Protein AF-A0A3M1E3H4-F1 (afdb_monomer_lite)

Structure (mmCIF, N/CA/C/O backbone):
data_AF-A0A3M1E3H4-F1
#
_entry.id   AF-A0A3M1E3H4-F1
#
loop_
_atom_site.group_PDB
_atom_site.id
_atom_site.type_symbol
_atom_site.label_atom_id
_atom_site.label_alt_id
_atom_site.label_comp_id
_atom_site.label_asym_id
_atom_site.label_entity_id
_atom_site.label_seq_id
_atom_site.pdbx_PDB_ins_code
_atom_site.Cartn_x
_atom_site.Cartn_y
_atom_site.Cartn_z
_atom_site.occupancy
_atom_site.B_iso_or_equiv
_atom_site.auth_seq_id
_atom_site.auth_comp_id
_atom_site.auth_asym_id
_atom_site.auth_atom_id
_atom_site.pdbx_PDB_model_num
ATOM 1 N N . MET A 1 1 ? -2.990 -24.463 32.902 1.00 49.59 1 MET A N 1
ATOM 2 C CA . MET A 1 1 ? -2.500 -23.315 32.097 1.00 49.59 1 MET A CA 1
ATOM 3 C C . MET A 1 1 ? -2.832 -23.405 30.605 1.00 49.59 1 MET A C 1
ATOM 5 O O . MET A 1 1 ? -3.246 -22.391 30.069 1.00 49.59 1 MET A O 1
ATOM 9 N N . ILE A 1 2 ? -2.751 -24.567 29.937 1.00 47.88 2 ILE A N 1
ATOM 10 C CA . ILE A 1 2 ? -3.113 -24.708 28.501 1.00 47.88 2 ILE A CA 1
ATOM 11 C C . ILE A 1 2 ? -4.599 -24.363 28.217 1.00 47.88 2 ILE A C 1
ATOM 13 O O . ILE A 1 2 ? -4.915 -23.790 27.178 1.00 47.88 2 ILE A O 1
ATOM 17 N N . SER A 1 3 ? -5.496 -24.603 29.182 1.00 44.22 3 SER A N 1
ATOM 18 C CA . SER A 1 3 ? -6.940 -24.297 29.080 1.00 44.22 3 SER A CA 1
ATOM 19 C C . SER A 1 3 ? -7.283 -22.790 29.118 1.00 44.22 3 SER A C 1
ATOM 21 O O . SER A 1 3 ? -8.266 -22.353 28.528 1.00 44.22 3 SER A O 1
ATOM 23 N N . LEU A 1 4 ? -6.434 -21.956 29.738 1.00 48.00 4 LEU A N 1
ATOM 24 C CA . LEU A 1 4 ? -6.616 -20.491 29.772 1.00 48.00 4 LEU A CA 1
ATOM 25 C C . LEU A 1 4 ? -6.129 -19.802 28.487 1.00 48.00 4 LEU A C 1
ATOM 27 O O . LEU A 1 4 ? -6.526 -18.678 28.190 1.00 48.00 4 LEU A O 1
ATOM 31 N N . MET A 1 5 ? -5.272 -20.473 27.715 1.00 42.59 5 MET A N 1
ATOM 32 C CA . MET A 1 5 ? -4.730 -19.939 26.464 1.00 42.59 5 MET A CA 1
ATOM 33 C C . MET A 1 5 ? -5.665 -20.225 25.277 1.00 42.59 5 MET A C 1
ATOM 35 O O . MET A 1 5 ? -5.804 -19.395 24.384 1.00 42.59 5 MET A O 1
ATOM 39 N N . THR A 1 6 ? -6.390 -21.347 25.312 1.00 49.78 6 THR A N 1
ATOM 40 C CA . THR A 1 6 ? -7.412 -21.712 24.312 1.00 49.78 6 THR A CA 1
ATOM 41 C C . THR A 1 6 ? -8.697 -20.892 24.445 1.00 49.78 6 THR A C 1
ATOM 43 O O . THR A 1 6 ? -9.312 -20.549 23.438 1.00 49.78 6 THR A O 1
ATOM 46 N N . THR A 1 7 ? -9.071 -20.482 25.659 1.00 49.44 7 THR A N 1
ATOM 47 C CA . THR A 1 7 ? -10.257 -19.635 25.885 1.00 49.44 7 THR A CA 1
ATOM 48 C C . THR A 1 7 ? -10.076 -18.185 25.428 1.00 49.44 7 THR A C 1
ATOM 50 O O . THR A 1 7 ? -11.059 -17.566 25.027 1.00 49.44 7 THR A O 1
ATOM 53 N N . ARG A 1 8 ? -8.847 -17.638 25.400 1.00 52.81 8 ARG A N 1
ATOM 54 C CA . ARG A 1 8 ? -8.595 -16.314 24.788 1.00 52.81 8 ARG A CA 1
ATOM 55 C C . ARG A 1 8 ? -8.645 -16.354 23.261 1.00 52.81 8 ARG A C 1
ATOM 57 O O . ARG A 1 8 ? -9.219 -15.455 22.666 1.00 52.81 8 ARG A O 1
ATOM 64 N N . LEU A 1 9 ? -8.144 -17.422 22.639 1.00 53.31 9 LEU A N 1
ATOM 65 C CA . LEU A 1 9 ? -8.200 -17.581 21.179 1.00 53.31 9 LEU A CA 1
ATOM 66 C C . LEU A 1 9 ? -9.639 -17.734 20.653 1.00 53.31 9 LEU A C 1
ATOM 68 O O . LEU A 1 9 ? -9.946 -17.248 19.571 1.00 53.31 9 LEU A O 1
ATOM 72 N N . SER A 1 10 ? -10.539 -18.352 21.428 1.00 53.22 10 SER A N 1
ATOM 73 C CA . SER A 1 10 ? -11.949 -18.515 21.038 1.00 53.22 10 SER A CA 1
ATOM 74 C C . SER A 1 10 ? -12.795 -17.247 21.198 1.00 53.22 10 SER A C 1
ATOM 76 O O . SER A 1 10 ? -13.828 -17.138 20.541 1.00 53.22 10 SER A O 1
ATOM 78 N N . ARG A 1 11 ? -12.406 -16.304 22.068 1.00 49.97 11 ARG A N 1
ATOM 79 C CA . ARG A 1 11 ? -13.182 -15.073 22.322 1.00 49.97 11 ARG A CA 1
ATOM 80 C C . ARG A 1 11 ? -12.953 -13.981 21.276 1.00 49.97 11 ARG A C 1
ATOM 82 O O . ARG A 1 11 ? -13.695 -13.007 21.245 1.00 49.97 11 ARG A O 1
ATOM 89 N N . ASP A 1 12 ? -11.965 -14.166 20.405 1.00 55.91 12 ASP A N 1
ATOM 90 C CA . ASP A 1 12 ? -11.541 -13.157 19.435 1.00 55.91 12 ASP A CA 1
ATOM 91 C C . ASP A 1 12 ? -12.025 -13.427 18.003 1.00 55.91 12 ASP A C 1
ATOM 93 O O . ASP A 1 12 ? -11.772 -12.619 17.108 1.00 55.91 12 ASP A O 1
ATOM 97 N N . ALA A 1 13 ? -12.786 -14.503 17.785 1.00 68.44 13 ALA A N 1
ATOM 98 C CA . ALA A 1 13 ? -13.409 -14.819 16.501 1.00 68.44 13 ALA A CA 1
ATOM 99 C C . ALA A 1 13 ? -14.716 -14.035 16.275 1.00 68.44 13 ALA A C 1
ATOM 101 O O . ALA A 1 13 ? -15.707 -14.588 15.800 1.00 68.44 13 ALA A O 1
ATOM 102 N N . GLU A 1 14 ? -14.742 -12.745 16.617 1.00 79.19 14 GLU A N 1
ATOM 103 C CA . GLU A 1 14 ? -15.812 -11.893 16.106 1.00 79.19 14 GLU A CA 1
ATOM 104 C C . GLU A 1 14 ? -15.666 -11.815 14.580 1.00 79.19 14 GLU A C 1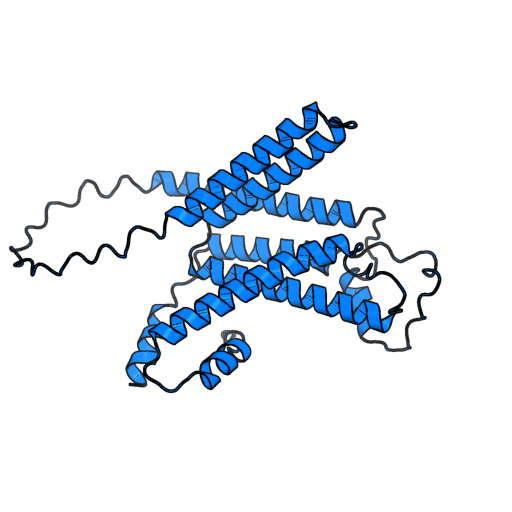
ATOM 106 O O . GLU A 1 14 ? -14.585 -11.465 14.088 1.00 79.19 14 GLU A O 1
ATOM 111 N N . PRO A 1 15 ? -16.715 -12.160 13.815 1.00 85.69 15 PRO A N 1
ATOM 112 C CA . PRO A 1 15 ? -16.650 -12.098 12.366 1.00 85.69 15 PRO A CA 1
ATOM 113 C C . PRO A 1 15 ? -16.354 -10.662 11.921 1.00 85.69 15 PRO A C 1
ATOM 115 O O . PRO A 1 15 ? -16.910 -9.700 12.458 1.00 85.69 15 PRO A O 1
ATOM 118 N N . LEU A 1 16 ? -15.474 -10.516 10.924 1.00 86.25 16 LEU A N 1
ATOM 119 C CA . LEU A 1 16 ? -15.190 -9.219 10.311 1.00 86.25 16 LEU A CA 1
ATOM 120 C C . LEU A 1 16 ? -16.503 -8.585 9.854 1.00 86.25 16 LEU A C 1
ATOM 122 O O . LEU A 1 16 ? -17.300 -9.212 9.151 1.00 86.25 16 LEU A O 1
ATOM 126 N N . ARG A 1 17 ? -16.717 -7.320 10.224 1.00 89.44 17 ARG A N 1
ATOM 127 C CA . ARG A 1 17 ? -17.899 -6.593 9.754 1.00 89.44 17 ARG A CA 1
ATOM 128 C C . ARG A 1 17 ? -17.839 -6.515 8.222 1.00 89.44 17 ARG A C 1
ATOM 130 O O . ARG A 1 17 ? -16.751 -6.276 7.692 1.00 89.44 17 ARG A O 1
ATOM 137 N N . PRO A 1 18 ? -18.968 -6.629 7.497 1.00 87.69 18 PRO A N 1
ATOM 138 C CA . PRO A 1 18 ? -18.971 -6.624 6.031 1.00 87.69 18 PRO A CA 1
ATOM 139 C C . PRO A 1 18 ? -18.195 -5.450 5.417 1.00 87.69 18 PRO A C 1
ATOM 141 O O . PRO A 1 18 ? -17.414 -5.636 4.490 1.00 87.69 18 PRO A O 1
ATOM 144 N N . LEU A 1 19 ? -18.322 -4.254 6.002 1.00 84.31 19 LEU A N 1
ATOM 145 C CA . LEU A 1 19 ? -17.580 -3.067 5.572 1.00 84.31 19 LEU A CA 1
ATOM 146 C C . LEU A 1 19 ? -16.057 -3.244 5.676 1.00 84.31 19 LEU A C 1
ATOM 148 O O . LEU A 1 19 ? -15.332 -2.825 4.785 1.00 84.31 19 LEU A O 1
ATOM 152 N N . GLN A 1 20 ? -15.563 -3.884 6.737 1.00 86.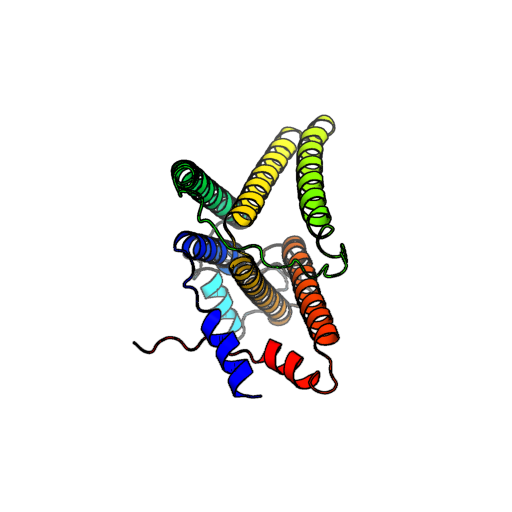88 20 GLN A N 1
ATOM 153 C CA . GLN A 1 20 ? -14.130 -4.122 6.929 1.00 86.88 20 GLN A CA 1
ATOM 154 C C . GLN A 1 20 ? -13.594 -5.127 5.921 1.00 86.88 20 GLN A C 1
ATOM 156 O O . GLN A 1 20 ? -12.505 -4.929 5.393 1.00 86.88 20 GLN A O 1
ATOM 161 N N . ALA A 1 21 ? -14.365 -6.179 5.636 1.00 87.88 21 ALA A N 1
ATOM 162 C CA . ALA A 1 21 ? -14.017 -7.145 4.603 1.00 87.88 21 ALA A CA 1
ATOM 163 C C . ALA A 1 21 ? -13.916 -6.459 3.233 1.00 87.88 21 ALA A C 1
ATOM 165 O O . ALA A 1 21 ? -12.907 -6.615 2.554 1.00 87.88 21 ALA A O 1
ATOM 166 N N . VAL A 1 22 ? -14.895 -5.618 2.874 1.00 86.12 22 VAL A N 1
ATOM 167 C CA . VAL A 1 22 ? -14.860 -4.830 1.630 1.00 86.12 22 VAL A CA 1
ATOM 168 C C . VAL A 1 22 ? -13.641 -3.909 1.595 1.00 86.12 22 VAL A C 1
ATOM 170 O O . VAL A 1 22 ? -12.903 -3.923 0.613 1.00 86.12 22 VAL A O 1
ATOM 173 N N . THR A 1 23 ? -13.376 -3.157 2.666 1.00 84.25 23 THR A N 1
ATOM 174 C CA . THR A 1 23 ? -12.204 -2.275 2.752 1.00 84.25 23 THR A CA 1
ATOM 175 C C . THR A 1 23 ? -10.893 -3.048 2.594 1.00 84.25 23 THR A C 1
ATOM 177 O O . THR A 1 23 ? -10.004 -2.600 1.873 1.00 84.25 23 THR A O 1
ATOM 180 N N . LEU A 1 24 ? -10.770 -4.221 3.221 1.00 87.25 24 LEU A N 1
ATOM 181 C CA . LEU A 1 24 ? -9.599 -5.087 3.076 1.00 87.25 24 LEU A CA 1
ATOM 182 C C . LEU A 1 24 ? -9.470 -5.632 1.651 1.00 87.25 24 LEU A C 1
ATOM 184 O O . LEU A 1 24 ? -8.372 -5.614 1.105 1.00 87.25 24 LEU A O 1
ATOM 188 N N . CYS A 1 25 ? -10.565 -6.059 1.019 1.00 88.19 25 CYS A N 1
ATOM 189 C CA . CYS A 1 25 ? -10.558 -6.498 -0.376 1.00 88.19 25 CYS A CA 1
ATOM 190 C C . CYS A 1 25 ? -10.133 -5.372 -1.325 1.00 88.19 25 CYS A C 1
ATOM 192 O O . CYS A 1 25 ? -9.309 -5.603 -2.208 1.00 88.19 25 CYS A O 1
ATOM 194 N N . VAL A 1 26 ? -10.638 -4.150 -1.120 1.00 85.50 26 VAL A N 1
ATOM 195 C CA . VAL A 1 26 ? -10.226 -2.968 -1.892 1.00 85.50 26 VAL A CA 1
ATOM 196 C C . VAL A 1 26 ? -8.748 -2.674 -1.659 1.00 85.50 26 VAL A C 1
ATOM 198 O O . VAL A 1 26 ? -8.014 -2.498 -2.624 1.00 85.50 26 VAL A O 1
ATOM 201 N N . LEU A 1 27 ? -8.280 -2.689 -0.408 1.00 85.44 27 LEU A N 1
ATOM 202 C CA . LEU A 1 27 ? -6.869 -2.488 -0.076 1.00 85.44 27 LEU A CA 1
ATOM 203 C C . LEU A 1 27 ? -5.971 -3.525 -0.764 1.00 85.44 27 LEU A C 1
ATOM 205 O O . LEU A 1 27 ? -4.979 -3.148 -1.378 1.00 85.44 27 LEU A O 1
ATOM 209 N N . VAL A 1 28 ? -6.326 -4.812 -0.694 1.00 87.56 28 VAL A N 1
ATOM 210 C CA . VAL A 1 28 ? -5.594 -5.907 -1.353 1.00 87.56 28 VAL A CA 1
ATOM 211 C C . VAL A 1 28 ? -5.591 -5.712 -2.865 1.00 87.56 28 VAL A C 1
ATOM 213 O O . VAL A 1 28 ? -4.537 -5.811 -3.485 1.00 87.56 28 VAL A O 1
ATOM 216 N N . GLY A 1 29 ? -6.748 -5.416 -3.459 1.00 85.56 29 GLY A N 1
ATOM 217 C CA . GLY A 1 29 ? -6.880 -5.220 -4.901 1.00 85.56 29 GLY A CA 1
ATOM 218 C C . GLY A 1 29 ? -6.081 -4.019 -5.401 1.00 85.56 29 GLY A C 1
ATOM 219 O O . GLY A 1 29 ? -5.413 -4.108 -6.425 1.00 85.56 29 GLY A O 1
ATOM 220 N N . VAL A 1 30 ? -6.087 -2.917 -4.652 1.00 83.88 30 VAL A N 1
ATOM 221 C CA . VAL A 1 30 ? -5.370 -1.682 -4.996 1.00 83.88 30 VAL A CA 1
ATOM 222 C C . VAL A 1 30 ? -3.867 -1.840 -4.778 1.00 83.88 30 VAL A C 1
ATOM 224 O O . VAL A 1 30 ? -3.088 -1.511 -5.669 1.00 83.88 30 VAL A O 1
ATOM 227 N N . ALA A 1 31 ? -3.445 -2.387 -3.635 1.00 82.44 31 ALA A N 1
ATOM 228 C CA . ALA A 1 31 ? -2.033 -2.617 -3.343 1.00 82.44 31 ALA A CA 1
ATOM 229 C C . ALA A 1 31 ? -1.445 -3.687 -4.272 1.00 82.44 31 ALA A C 1
ATOM 231 O O . ALA A 1 31 ? -0.420 -3.457 -4.904 1.00 82.44 31 ALA A O 1
ATOM 232 N N . GLY A 1 32 ? -2.109 -4.835 -4.410 1.00 83.44 32 GLY A N 1
ATOM 233 C CA . GLY A 1 32 ? -1.685 -5.907 -5.308 1.00 83.44 32 GLY A CA 1
ATOM 234 C C . GLY A 1 32 ? -1.736 -5.478 -6.773 1.00 83.44 32 GLY A C 1
ATOM 235 O O . GLY A 1 32 ? -0.756 -5.631 -7.493 1.00 83.44 32 GLY A O 1
ATOM 236 N N . GLY A 1 33 ? -2.837 -4.869 -7.212 1.00 81.44 33 GLY A N 1
ATOM 237 C CA . GLY A 1 33 ? -2.994 -4.388 -8.584 1.00 81.44 33 GLY A CA 1
ATOM 238 C C . GLY A 1 33 ? -1.978 -3.309 -8.960 1.00 81.44 33 GLY A C 1
ATOM 239 O O . GLY A 1 33 ? -1.324 -3.414 -9.996 1.00 81.44 33 GLY A O 1
ATOM 240 N N . GLY A 1 34 ? -1.797 -2.306 -8.096 1.00 77.38 34 GLY A N 1
ATOM 241 C CA . GLY A 1 34 ? -0.863 -1.204 -8.328 1.00 77.38 34 GLY A CA 1
ATOM 242 C C . GLY A 1 34 ? 0.607 -1.624 -8.270 1.00 77.38 34 GLY A C 1
ATOM 243 O O . GLY A 1 34 ? 1.418 -1.125 -9.050 1.00 77.38 34 GLY A O 1
ATOM 244 N N . MET A 1 35 ? 0.959 -2.558 -7.382 1.00 76.50 35 MET A N 1
ATOM 245 C CA . MET A 1 35 ? 2.353 -2.971 -7.185 1.00 76.50 35 MET A CA 1
ATOM 246 C C . MET A 1 35 ? 2.781 -4.116 -8.111 1.00 76.50 35 MET A C 1
ATOM 248 O O . MET A 1 35 ? 3.927 -4.122 -8.561 1.00 76.50 35 MET A O 1
ATOM 252 N N . LEU A 1 36 ? 1.879 -5.055 -8.426 1.00 75.75 36 LEU A N 1
ATOM 253 C CA . LEU A 1 36 ? 2.213 -6.315 -9.101 1.00 75.75 36 LEU A CA 1
ATOM 254 C C . LEU A 1 36 ? 1.661 -6.425 -10.534 1.00 75.75 36 LEU A C 1
ATOM 256 O O . LEU A 1 36 ? 2.403 -6.837 -11.417 1.00 75.75 36 LEU A O 1
ATOM 260 N N . LEU A 1 37 ? 0.404 -6.049 -10.801 1.00 68.75 37 LEU A N 1
ATOM 261 C CA . LEU A 1 37 ? -0.310 -6.463 -12.031 1.00 68.75 37 LEU A CA 1
ATOM 262 C C . LEU A 1 37 ? -0.216 -5.503 -13.233 1.00 68.75 37 LEU A C 1
ATOM 264 O O . LEU A 1 37 ? -0.831 -5.751 -14.266 1.00 68.75 37 LEU A O 1
ATOM 268 N N . LEU A 1 38 ? 0.525 -4.400 -13.123 1.00 62.94 38 LEU A N 1
ATOM 269 C CA . LEU A 1 38 ? 0.595 -3.363 -14.164 1.00 62.94 38 LEU A CA 1
ATOM 270 C C . LEU A 1 38 ? 2.032 -3.008 -14.526 1.00 62.94 38 LEU A C 1
ATOM 272 O O . LEU A 1 38 ? 2.453 -1.858 -14.432 1.00 62.94 38 LEU A O 1
ATOM 276 N N . SER A 1 39 ? 2.827 -3.998 -14.910 1.00 60.97 39 SER A N 1
ATOM 277 C CA . SER A 1 39 ? 4.170 -3.716 -15.420 1.00 60.97 39 SER A CA 1
ATOM 278 C C . SER A 1 39 ? 4.146 -3.186 -16.858 1.00 60.97 39 SER A C 1
ATOM 280 O O . SER A 1 39 ? 3.204 -3.419 -17.613 1.00 60.97 39 SER A O 1
ATOM 282 N N . ALA A 1 40 ? 5.171 -2.398 -17.194 1.00 59.56 40 ALA A N 1
ATOM 283 C CA . ALA A 1 40 ? 5.299 -1.642 -18.438 1.00 59.56 40 ALA A CA 1
ATOM 284 C C . ALA A 1 40 ? 5.115 -2.492 -19.710 1.00 59.56 40 ALA A C 1
ATOM 286 O O . ALA A 1 40 ? 5.304 -3.710 -19.702 1.00 59.56 40 ALA A O 1
ATOM 287 N N . ALA A 1 41 ? 4.760 -1.828 -20.818 1.00 61.06 41 ALA A N 1
ATOM 288 C CA . ALA A 1 41 ? 4.705 -2.442 -22.143 1.00 61.06 41 ALA A CA 1
ATOM 289 C C . ALA A 1 41 ? 5.966 -3.276 -22.428 1.00 61.06 41 ALA A C 1
ATOM 291 O O . ALA A 1 41 ? 7.064 -2.900 -22.010 1.00 61.06 41 ALA A O 1
ATOM 292 N N . ARG A 1 42 ? 5.804 -4.397 -23.152 1.00 66.12 42 ARG A N 1
ATOM 293 C CA . ARG A 1 42 ? 6.935 -5.225 -23.591 1.00 66.12 42 ARG A CA 1
ATOM 294 C C . ARG A 1 42 ? 7.952 -4.298 -24.262 1.00 66.12 42 ARG A C 1
ATOM 296 O O . ARG A 1 42 ? 7.549 -3.590 -25.189 1.00 66.12 42 ARG A O 1
ATOM 303 N N . PRO A 1 43 ? 9.217 -4.255 -23.808 1.00 62.19 43 PRO A N 1
ATOM 304 C CA . PRO A 1 43 ? 10.229 -3.455 -24.474 1.00 62.19 43 PRO A CA 1
ATOM 305 C C . PRO A 1 43 ? 10.272 -3.886 -25.939 1.00 62.19 43 PRO A C 1
ATOM 307 O O . PRO A 1 43 ? 10.574 -5.037 -26.244 1.00 62.19 43 PRO A O 1
ATOM 310 N N . THR A 1 44 ? 9.885 -2.992 -26.848 1.00 59.06 44 THR A N 1
ATOM 311 C CA . THR A 1 44 ? 9.913 -3.263 -28.293 1.00 59.06 44 THR A CA 1
ATOM 312 C C . THR A 1 44 ? 11.344 -3.346 -28.815 1.00 59.06 44 THR A C 1
ATOM 314 O O . THR A 1 44 ? 11.571 -3.883 -29.893 1.00 59.06 44 THR A O 1
ATOM 317 N N . ALA A 1 45 ? 12.302 -2.838 -28.038 1.00 60.00 45 ALA A N 1
ATOM 318 C CA . ALA A 1 45 ? 13.727 -3.017 -28.235 1.00 60.00 45 ALA A CA 1
ATOM 319 C C . ALA A 1 45 ? 14.323 -3.751 -27.021 1.00 60.00 45 ALA A C 1
ATOM 321 O O . ALA A 1 45 ? 13.885 -3.497 -25.890 1.00 60.00 45 ALA A O 1
ATOM 322 N N . PRO A 1 46 ? 15.313 -4.640 -27.221 1.00 67.38 46 PRO A N 1
ATOM 323 C CA . PRO A 1 46 ? 16.108 -5.152 -26.116 1.00 67.38 46 PRO A CA 1
ATOM 324 C C . PRO A 1 46 ? 16.692 -3.959 -25.356 1.00 67.38 46 PRO A C 1
ATOM 326 O O . PRO A 1 46 ? 17.259 -3.049 -25.953 1.00 67.38 46 PRO A O 1
ATOM 329 N N . VAL A 1 47 ? 16.495 -3.930 -24.038 1.00 71.75 47 VAL A N 1
ATOM 330 C CA . VAL A 1 47 ? 17.150 -2.932 -23.188 1.00 71.75 47 VAL A CA 1
ATOM 331 C C . VAL A 1 47 ? 18.651 -3.153 -23.337 1.00 71.75 47 VAL A C 1
ATOM 333 O O . VAL A 1 47 ? 19.116 -4.263 -23.072 1.00 71.75 47 VAL A O 1
ATOM 336 N N . ASP A 1 48 ? 19.385 -2.131 -23.778 1.00 75.94 48 ASP A N 1
ATOM 337 C CA . ASP A 1 48 ? 20.828 -2.230 -23.996 1.00 75.94 48 ASP A CA 1
ATOM 338 C C . ASP A 1 48 ? 21.521 -2.810 -22.754 1.00 75.94 48 ASP A C 1
ATOM 340 O O . ASP A 1 48 ? 21.379 -2.310 -21.636 1.00 75.94 48 ASP A O 1
ATOM 344 N N . GLY A 1 49 ? 22.243 -3.915 -22.951 1.00 80.88 49 GLY A N 1
ATOM 345 C CA . GLY A 1 49 ? 22.950 -4.627 -21.886 1.00 80.88 49 GLY A CA 1
ATOM 346 C C . GLY A 1 49 ? 22.105 -5.592 -21.047 1.00 80.88 49 GLY A C 1
ATOM 347 O O . GLY A 1 49 ? 22.643 -6.186 -20.114 1.00 80.88 49 GLY A O 1
ATOM 348 N N . ALA A 1 50 ? 20.815 -5.789 -21.329 1.00 80.44 50 ALA A N 1
ATOM 349 C CA . ALA A 1 50 ? 20.027 -6.801 -20.628 1.00 80.44 50 ALA A CA 1
ATOM 350 C C . ALA A 1 50 ? 20.324 -8.208 -21.173 1.00 80.44 50 ALA A C 1
ATOM 352 O O . ALA A 1 50 ? 20.248 -8.441 -22.377 1.00 80.44 50 ALA A O 1
ATOM 353 N N . ILE A 1 51 ? 20.631 -9.155 -20.281 1.00 85.12 51 ILE A N 1
ATOM 354 C CA . ILE A 1 51 ? 20.929 -10.548 -20.647 1.00 85.12 51 ILE A CA 1
ATOM 355 C C . ILE A 1 51 ? 19.658 -11.197 -21.200 1.00 85.12 51 ILE A C 1
ATOM 357 O O . ILE A 1 51 ? 18.573 -10.958 -20.672 1.00 85.12 51 ILE A O 1
ATOM 361 N N . GLU A 1 52 ? 19.746 -12.003 -22.256 1.00 86.75 52 GLU A N 1
ATOM 362 C CA . GLU A 1 52 ? 18.589 -12.748 -22.766 1.00 86.75 52 GLU A CA 1
ATOM 363 C C . GLU A 1 52 ? 18.022 -13.712 -21.713 1.00 86.75 52 GLU A C 1
ATOM 365 O O . GLU A 1 52 ? 18.717 -14.173 -20.807 1.00 86.75 52 GLU A O 1
ATOM 370 N N . TRP A 1 53 ? 16.717 -13.981 -21.783 1.00 86.38 53 TRP A N 1
ATOM 371 C CA . TRP A 1 53 ? 16.096 -14.928 -20.861 1.00 86.38 53 TRP A CA 1
ATOM 372 C C . TRP A 1 53 ? 16.644 -16.333 -21.103 1.00 86.38 53 TRP A C 1
ATOM 374 O O . TRP A 1 53 ? 16.657 -16.806 -22.234 1.00 86.38 53 TRP A O 1
ATOM 384 N N . HIS A 1 54 ? 17.040 -17.022 -20.033 1.00 88.12 54 HIS A N 1
ATOM 385 C CA . HIS A 1 54 ? 17.347 -18.445 -20.118 1.00 88.12 54 HIS A CA 1
ATOM 386 C C . HIS A 1 54 ? 16.085 -19.239 -20.487 1.00 88.12 54 HIS A C 1
ATOM 388 O O . HIS A 1 54 ? 14.997 -18.943 -19.975 1.00 88.12 54 HIS A O 1
ATOM 394 N N . GLU A 1 55 ? 16.229 -20.254 -21.342 1.00 89.62 55 GLU A N 1
ATOM 395 C CA . GLU A 1 55 ? 15.127 -21.149 -21.697 1.00 89.62 55 GLU A CA 1
ATOM 396 C C . GLU A 1 55 ? 14.534 -21.785 -20.429 1.00 89.62 55 GLU A C 1
ATOM 398 O O . GLU A 1 55 ? 15.248 -22.315 -19.580 1.00 89.62 55 GLU A O 1
ATOM 403 N N . GLY A 1 56 ? 13.214 -21.672 -20.257 1.00 90.06 56 GLY A N 1
ATOM 404 C CA . GLY A 1 56 ? 12.517 -22.206 -19.082 1.00 90.06 56 GLY A CA 1
ATOM 405 C C . GLY A 1 56 ? 12.693 -21.409 -17.783 1.00 90.06 56 GLY A C 1
ATOM 406 O O . GLY A 1 56 ? 12.336 -21.912 -16.719 1.00 90.06 56 GLY A O 1
ATOM 407 N N . SER A 1 57 ? 13.214 -20.176 -17.828 1.00 90.38 57 SER A N 1
ATOM 408 C CA . SER A 1 57 ? 13.350 -19.344 -16.626 1.00 90.38 57 SER A CA 1
ATOM 409 C C . SER A 1 57 ? 11.992 -19.114 -15.932 1.00 90.38 57 SER A C 1
ATOM 411 O O . SER A 1 57 ? 11.103 -18.493 -16.522 1.00 90.38 57 SER A O 1
ATOM 413 N N . PRO A 1 58 ? 11.810 -19.526 -14.660 1.00 92.69 58 PRO A N 1
ATOM 414 C CA . PRO A 1 58 ? 10.553 -19.305 -13.939 1.00 92.69 58 PRO A CA 1
ATOM 415 C C . PRO A 1 58 ? 10.288 -17.815 -13.692 1.00 92.69 58 PRO A C 1
ATOM 417 O O . PRO A 1 58 ? 9.138 -17.384 -13.656 1.00 92.69 58 PRO A O 1
ATOM 420 N N . LEU A 1 59 ? 11.348 -17.007 -13.585 1.00 88.62 59 LEU A N 1
ATOM 421 C CA . LEU A 1 59 ? 11.242 -15.555 -13.480 1.00 88.62 59 LEU A CA 1
ATOM 422 C C . LEU A 1 59 ? 10.602 -14.951 -14.738 1.00 88.62 59 LEU A C 1
ATOM 424 O O . LEU A 1 59 ? 9.827 -14.007 -14.616 1.00 88.62 59 LEU A O 1
ATOM 428 N N . HIS A 1 60 ? 10.877 -15.510 -15.923 1.00 88.94 60 HIS A N 1
ATOM 429 C CA . HIS A 1 60 ? 10.248 -15.058 -17.164 1.00 88.94 60 HIS A CA 1
ATOM 430 C C . HIS A 1 60 ? 8.730 -15.273 -17.120 1.00 88.94 60 HIS A C 1
ATOM 432 O O . HIS A 1 60 ? 7.980 -14.337 -17.370 1.00 88.94 60 HIS A O 1
ATOM 438 N N . ALA A 1 61 ? 8.274 -16.455 -16.690 1.00 90.88 61 ALA A N 1
ATOM 439 C CA . ALA A 1 61 ? 6.846 -16.747 -16.545 1.00 90.88 61 ALA A CA 1
ATOM 440 C C . ALA A 1 61 ? 6.158 -15.836 -15.511 1.00 90.88 61 ALA A C 1
ATOM 442 O O . ALA A 1 61 ? 5.049 -15.358 -15.744 1.00 90.88 61 ALA A O 1
ATOM 443 N N . VAL A 1 62 ? 6.821 -15.551 -14.382 1.00 89.38 62 VAL A N 1
ATOM 444 C CA . VAL A 1 62 ? 6.312 -14.599 -13.379 1.00 89.38 62 VAL A CA 1
ATOM 445 C C . VAL A 1 62 ? 6.199 -13.194 -13.973 1.00 89.38 62 VAL A C 1
ATOM 447 O O . VAL A 1 62 ? 5.175 -12.541 -13.803 1.00 89.38 62 VAL A O 1
ATOM 450 N N . VAL A 1 63 ? 7.222 -12.730 -14.691 1.00 86.94 63 VAL A N 1
ATOM 451 C CA . VAL A 1 63 ? 7.235 -11.420 -15.359 1.00 86.94 63 VAL A CA 1
ATOM 452 C C . VAL A 1 63 ? 6.114 -11.311 -16.388 1.00 86.94 63 VAL A C 1
ATOM 454 O O . VAL A 1 63 ? 5.385 -10.320 -16.370 1.00 86.94 63 VAL A O 1
ATOM 457 N N . GLU A 1 64 ? 5.938 -12.324 -17.239 1.00 87.19 64 GLU A N 1
ATOM 458 C CA . GLU A 1 64 ? 4.854 -12.363 -18.223 1.00 87.19 64 GLU A CA 1
ATOM 459 C C . GLU A 1 64 ? 3.483 -12.330 -17.535 1.00 87.19 64 GLU A C 1
ATOM 461 O O . GLU A 1 64 ? 2.648 -11.498 -17.894 1.00 87.19 64 GLU A O 1
ATOM 466 N N . LEU A 1 65 ? 3.279 -13.116 -16.470 1.00 87.50 65 LEU A N 1
ATOM 467 C CA . LEU A 1 65 ? 2.038 -13.106 -15.689 1.00 87.50 65 LEU A CA 1
ATOM 468 C C . LEU A 1 65 ? 1.752 -11.731 -15.059 1.00 87.50 65 LEU A C 1
ATOM 470 O O . LEU A 1 65 ? 0.628 -11.236 -15.142 1.00 87.50 65 LEU A O 1
ATOM 474 N N . LEU A 1 66 ? 2.764 -11.089 -14.466 1.00 84.62 66 LEU A N 1
ATOM 475 C CA . LEU A 1 66 ? 2.660 -9.747 -13.870 1.00 84.62 66 LEU A CA 1
ATOM 476 C C . LEU A 1 66 ? 2.422 -8.646 -14.914 1.00 84.62 66 LEU A C 1
ATOM 478 O O . LEU A 1 66 ? 1.896 -7.582 -14.593 1.00 84.62 66 LEU A O 1
ATOM 482 N N . CYS A 1 67 ? 2.795 -8.898 -16.168 1.00 82.06 67 CYS A N 1
ATOM 483 C CA . CYS A 1 67 ? 2.475 -8.040 -17.306 1.00 82.06 67 CYS A CA 1
ATOM 484 C C . CYS A 1 67 ? 1.154 -8.427 -17.986 1.00 82.06 67 CYS A C 1
ATOM 486 O O . CYS A 1 67 ? 0.858 -7.895 -19.058 1.00 82.06 67 CYS A O 1
ATOM 488 N N . LEU A 1 68 ? 0.390 -9.369 -17.416 1.00 84.62 68 LEU A N 1
ATOM 489 C CA . LEU A 1 68 ? -0.823 -9.936 -18.012 1.00 84.62 68 LEU A CA 1
ATOM 490 C C . LEU A 1 68 ? -0.578 -10.415 -19.454 1.00 84.62 68 LEU A C 1
ATOM 492 O O . LEU A 1 68 ? -1.336 -10.094 -20.369 1.00 84.62 68 LEU A O 1
ATOM 496 N N . ASN A 1 69 ? 0.542 -11.110 -19.674 1.00 85.06 69 ASN A N 1
ATOM 497 C CA . ASN A 1 69 ? 1.049 -11.543 -20.981 1.00 85.06 69 ASN A CA 1
ATOM 498 C C . ASN A 1 69 ? 1.100 -10.417 -22.026 1.00 85.06 69 ASN A C 1
ATOM 500 O O . ASN A 1 69 ? 0.923 -10.649 -23.220 1.00 85.06 69 ASN A O 1
ATOM 504 N N . HIS A 1 70 ? 1.308 -9.180 -21.569 1.00 77.69 70 HIS A N 1
ATOM 505 C CA . HIS A 1 70 ? 1.289 -7.974 -22.388 1.00 77.69 70 HIS A CA 1
ATOM 506 C C . HIS A 1 70 ? -0.000 -7.794 -23.207 1.00 77.69 70 HIS A C 1
ATOM 508 O O . HIS A 1 70 ? 0.037 -7.169 -24.263 1.00 77.69 70 HIS A O 1
ATOM 514 N N . GLN A 1 71 ? -1.145 -8.298 -22.730 1.00 79.75 71 GLN A N 1
ATOM 515 C CA . GLN A 1 71 ? -2.432 -8.137 -23.421 1.00 79.75 71 GLN A CA 1
ATOM 516 C C . GLN A 1 71 ? -2.902 -6.673 -23.477 1.00 79.75 71 GLN A C 1
ATOM 518 O O . GLN A 1 71 ? -3.647 -6.302 -24.380 1.00 79.75 71 GLN A O 1
ATOM 523 N N . ALA A 1 72 ? -2.444 -5.833 -22.543 1.00 73.50 72 ALA A N 1
ATOM 524 C CA . ALA A 1 72 ? -2.754 -4.404 -22.487 1.00 73.50 72 ALA A CA 1
ATOM 525 C C . ALA A 1 72 ? -1.476 -3.561 -22.287 1.00 73.50 72 ALA A C 1
ATOM 527 O O . ALA A 1 72 ? -1.251 -3.012 -21.203 1.00 73.50 72 ALA A O 1
ATOM 528 N N . PRO A 1 73 ? -0.593 -3.463 -23.300 1.00 70.69 73 PRO A N 1
ATOM 529 C CA . PRO A 1 73 ? 0.646 -2.713 -23.172 1.00 70.69 73 PRO A CA 1
ATOM 530 C C . PRO A 1 73 ? 0.334 -1.215 -23.110 1.00 70.69 73 PRO A C 1
ATOM 532 O O . PRO A 1 73 ? -0.302 -0.659 -24.002 1.00 70.69 73 PRO A O 1
ATOM 535 N N . THR A 1 74 ? 0.801 -0.543 -22.061 1.00 68.81 74 THR A N 1
ATOM 536 C CA . THR A 1 74 ? 0.669 0.910 -21.922 1.00 68.81 74 THR A CA 1
ATOM 537 C C . THR A 1 74 ? 2.040 1.561 -21.791 1.00 68.81 74 THR A C 1
ATOM 539 O O . THR A 1 74 ? 2.864 1.159 -20.966 1.00 68.81 74 THR A O 1
ATOM 542 N N . LEU A 1 75 ? 2.275 2.600 -22.599 1.00 69.44 75 LEU A N 1
ATOM 543 C CA . LEU A 1 75 ? 3.441 3.484 -22.473 1.00 69.44 75 LEU A CA 1
ATOM 544 C C . LEU A 1 75 ? 3.401 4.291 -21.164 1.00 69.44 75 LEU A C 1
ATOM 546 O O . LEU A 1 75 ? 4.421 4.793 -20.704 1.00 69.44 75 LEU A O 1
ATOM 550 N N . TYR A 1 76 ? 2.225 4.376 -20.539 1.00 70.38 76 TYR A N 1
ATOM 551 C CA . TYR A 1 76 ? 1.964 5.155 -19.336 1.00 70.38 76 TYR A CA 1
ATOM 552 C C . TYR A 1 76 ? 1.645 4.263 -18.133 1.00 70.38 76 TYR A C 1
ATOM 554 O O . TYR A 1 76 ? 0.822 4.628 -17.296 1.00 70.38 76 TYR A O 1
ATOM 562 N N . ALA A 1 77 ? 2.289 3.096 -18.017 1.00 68.50 77 ALA A N 1
ATOM 563 C CA . ALA A 1 77 ? 2.056 2.161 -16.910 1.00 68.50 77 ALA A CA 1
ATOM 564 C C . ALA A 1 77 ? 2.136 2.839 -15.531 1.00 68.50 77 ALA A C 1
ATOM 566 O O . ALA A 1 77 ? 1.282 2.607 -14.680 1.00 68.50 77 ALA A O 1
ATOM 567 N N . GLY A 1 78 ? 3.087 3.760 -15.336 1.00 69.75 78 GLY A N 1
ATOM 568 C CA . GLY A 1 78 ? 3.177 4.559 -14.109 1.00 69.75 78 GLY A CA 1
ATOM 569 C C . GLY A 1 78 ? 1.942 5.433 -13.850 1.00 69.75 78 GLY A C 1
ATOM 570 O O . GLY A 1 78 ? 1.464 5.498 -12.721 1.00 69.75 78 GLY A O 1
ATOM 571 N N . ALA A 1 79 ? 1.371 6.053 -14.887 1.00 69.50 79 ALA A N 1
ATOM 572 C CA . ALA A 1 79 ? 0.154 6.854 -14.753 1.00 69.50 79 ALA A CA 1
ATOM 573 C C . ALA A 1 79 ? -1.069 5.981 -14.432 1.00 69.50 79 ALA A C 1
ATOM 575 O O . ALA A 1 79 ? -1.889 6.368 -13.605 1.00 69.50 79 ALA A O 1
ATOM 576 N N . VAL A 1 80 ? -1.165 4.787 -15.029 1.00 70.00 80 VAL A N 1
ATOM 577 C CA . VAL A 1 80 ? -2.242 3.827 -14.731 1.00 70.00 80 VAL A CA 1
ATOM 578 C C . VAL A 1 80 ? -2.135 3.308 -13.296 1.00 70.00 80 VAL A C 1
ATOM 580 O O . VAL A 1 80 ? -3.147 3.251 -12.601 1.00 70.00 80 VAL A O 1
ATOM 583 N N . LYS A 1 81 ? -0.922 3.003 -12.811 1.00 71.81 81 LYS A N 1
ATOM 584 C CA . LYS A 1 81 ? -0.692 2.636 -11.402 1.00 71.81 81 LYS A CA 1
ATOM 585 C C . LYS A 1 81 ? -1.147 3.748 -10.456 1.00 71.81 81 LYS A C 1
ATOM 587 O O . LYS A 1 81 ? -1.913 3.482 -9.533 1.00 71.81 81 LYS A O 1
ATOM 592 N N . ASN A 1 82 ? -0.747 4.991 -10.726 1.00 67.62 82 ASN A N 1
ATOM 593 C CA . ASN A 1 82 ? -1.174 6.145 -9.931 1.00 67.62 82 ASN A CA 1
ATOM 594 C C . ASN A 1 82 ? -2.697 6.347 -9.984 1.00 67.62 82 ASN A C 1
ATOM 596 O O . ASN A 1 82 ? -3.318 6.645 -8.967 1.00 67.62 82 ASN A O 1
ATOM 600 N N . TYR A 1 83 ? -3.319 6.129 -11.144 1.00 70.44 83 TYR A N 1
ATOM 601 C CA . TYR A 1 83 ? -4.769 6.210 -11.297 1.00 70.44 83 TYR A CA 1
ATOM 602 C C . TYR A 1 83 ? -5.505 5.120 -10.508 1.00 70.44 83 TYR A C 1
ATOM 604 O O . TYR A 1 83 ? -6.497 5.422 -9.851 1.00 70.44 83 TYR A O 1
ATOM 612 N N . LEU A 1 84 ? -5.014 3.875 -10.505 1.00 70.50 84 LEU A N 1
ATOM 613 C CA . LEU A 1 84 ? -5.593 2.800 -9.692 1.00 70.50 84 LEU A CA 1
ATOM 614 C C . LEU A 1 84 ? -5.481 3.072 -8.193 1.00 70.50 84 LEU A C 1
ATOM 616 O O . LEU A 1 84 ? -6.440 2.823 -7.460 1.00 70.50 84 LEU A O 1
ATOM 620 N N . LEU A 1 85 ? -4.345 3.611 -7.743 1.00 67.69 85 LEU A N 1
ATOM 621 C CA . LEU A 1 85 ? -4.190 4.077 -6.364 1.00 67.69 85 LEU A CA 1
ATOM 622 C C . LEU A 1 85 ? -5.228 5.172 -6.049 1.00 67.69 85 LEU A C 1
ATOM 624 O O . LEU A 1 85 ? -5.925 5.085 -5.038 1.00 67.69 85 LEU A O 1
ATOM 628 N N . GLY A 1 86 ? -5.422 6.129 -6.964 1.00 62.53 86 GLY A N 1
ATOM 629 C CA . GLY A 1 86 ? -6.452 7.170 -6.866 1.00 62.53 86 GLY A CA 1
ATOM 630 C C . GLY A 1 86 ? -7.902 6.652 -6.896 1.00 62.53 86 GLY A C 1
ATOM 631 O O . GLY A 1 86 ? -8.764 7.171 -6.187 1.00 62.53 86 GLY A O 1
ATOM 632 N N . LEU A 1 87 ? -8.200 5.602 -7.664 1.00 67.69 87 LEU A N 1
ATOM 633 C CA . LEU A 1 87 ? -9.518 4.952 -7.672 1.00 67.69 87 LEU A CA 1
ATOM 634 C C . LEU A 1 87 ? -9.787 4.204 -6.365 1.00 67.69 87 LEU A C 1
ATOM 636 O O . LEU A 1 87 ? -10.875 4.322 -5.799 1.00 67.69 87 LEU A O 1
ATOM 640 N N . GLY A 1 88 ? -8.787 3.479 -5.859 1.00 61.34 88 GLY A N 1
ATOM 641 C CA . GLY A 1 88 ? -8.830 2.866 -4.532 1.00 61.34 88 GLY A CA 1
ATOM 642 C C . GLY A 1 88 ? -9.107 3.891 -3.437 1.00 61.34 88 GLY A C 1
ATOM 643 O O . GLY A 1 88 ? -9.929 3.660 -2.539 1.00 61.34 88 GLY A O 1
ATOM 644 N N . ALA A 1 89 ? -8.480 5.061 -3.580 1.00 59.88 89 ALA A N 1
ATOM 645 C CA . ALA A 1 89 ? -8.725 6.226 -2.755 1.00 59.88 89 ALA A CA 1
ATOM 646 C C . ALA A 1 89 ? -10.186 6.684 -2.765 1.00 59.88 89 ALA A C 1
ATOM 648 O O . ALA A 1 89 ? -10.827 6.735 -1.708 1.00 59.88 89 ALA A O 1
ATOM 649 N N . GLY A 1 90 ? -10.737 6.925 -3.956 1.00 54.75 90 GLY A N 1
ATOM 650 C CA . GLY A 1 90 ? -12.129 7.337 -4.137 1.00 54.75 90 GLY A CA 1
ATOM 651 C C . GLY A 1 90 ? -13.147 6.322 -3.607 1.00 54.75 90 GLY A C 1
ATOM 652 O O . GLY A 1 90 ? -14.056 6.696 -2.867 1.00 54.75 90 GLY A O 1
ATOM 653 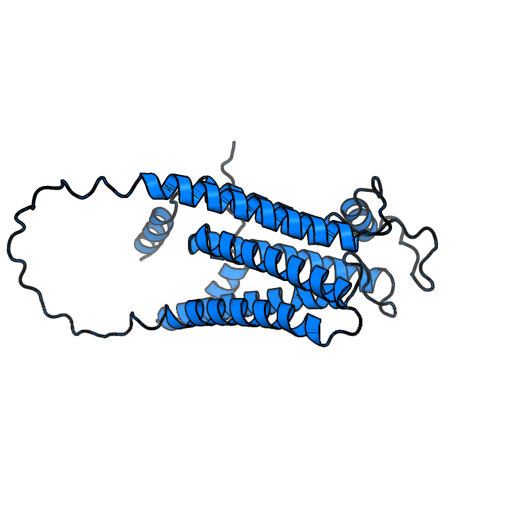N N . LEU A 1 91 ? -12.982 5.032 -3.919 1.00 60.59 91 LEU A N 1
ATOM 654 C CA . LEU A 1 91 ? -13.923 3.980 -3.504 1.00 60.59 91 LEU A CA 1
ATOM 655 C C . LEU A 1 91 ? -14.015 3.839 -1.984 1.00 60.59 91 LEU A C 1
ATOM 657 O O . LEU A 1 91 ? -15.104 3.681 -1.433 1.00 60.59 91 LEU A O 1
ATOM 661 N N . THR A 1 92 ? -12.883 3.944 -1.291 1.00 55.97 92 THR A N 1
ATOM 662 C CA . THR A 1 92 ? -12.867 3.852 0.174 1.00 55.97 92 THR A CA 1
ATOM 663 C C . THR A 1 92 ? -13.471 5.102 0.813 1.00 55.97 92 THR A C 1
ATOM 665 O O . THR A 1 92 ? -14.180 4.995 1.812 1.00 55.97 92 THR A O 1
ATOM 668 N N . ALA A 1 93 ? -13.240 6.287 0.234 1.00 55.09 93 ALA A N 1
ATOM 669 C CA . ALA A 1 93 ? -13.877 7.523 0.688 1.00 55.09 93 ALA A CA 1
ATOM 670 C C . ALA A 1 93 ? -15.409 7.446 0.555 1.00 55.09 93 ALA A C 1
ATOM 672 O O . ALA A 1 93 ? -16.121 7.808 1.492 1.00 55.09 93 ALA A O 1
ATOM 673 N N . VAL A 1 94 ? -15.917 6.899 -0.558 1.00 57.69 94 VAL A N 1
ATOM 674 C CA . VAL A 1 94 ? -17.355 6.633 -0.747 1.00 57.69 94 VAL A CA 1
ATOM 675 C C . VAL A 1 94 ? -17.866 5.620 0.280 1.00 57.69 94 VAL A C 1
ATOM 677 O O . VAL A 1 94 ? -18.882 5.873 0.926 1.00 57.69 94 VAL A O 1
ATOM 680 N N . ALA A 1 95 ? -17.153 4.509 0.493 1.00 56.56 95 ALA A N 1
ATOM 681 C CA . ALA A 1 95 ? -17.533 3.499 1.482 1.00 56.56 95 ALA A CA 1
ATOM 682 C C . ALA A 1 95 ? -17.595 4.073 2.910 1.00 56.56 95 ALA A C 1
ATOM 684 O O . ALA A 1 95 ? -18.541 3.794 3.649 1.00 56.56 95 ALA A O 1
ATOM 685 N N . LEU A 1 96 ? -16.637 4.929 3.283 1.00 54.44 96 LEU A N 1
ATOM 686 C CA . LEU A 1 96 ? -16.673 5.650 4.553 1.00 54.44 96 LEU A CA 1
ATOM 687 C C . LEU A 1 96 ? -17.872 6.603 4.623 1.00 54.44 96 LEU A C 1
ATOM 689 O O . LEU A 1 96 ? -18.561 6.622 5.639 1.00 54.44 96 LEU A O 1
ATOM 693 N N . ALA A 1 97 ? -18.125 7.399 3.582 1.00 56.31 97 ALA A N 1
ATOM 694 C CA . ALA A 1 97 ? -19.244 8.339 3.573 1.00 56.31 97 ALA A CA 1
ATOM 695 C C . ALA A 1 97 ? -20.581 7.608 3.779 1.00 56.31 97 ALA A C 1
ATOM 697 O O . ALA A 1 97 ? -21.389 8.024 4.608 1.00 56.31 97 ALA A O 1
ATOM 698 N N . VAL A 1 98 ? -20.774 6.469 3.105 1.00 62.56 98 VAL A N 1
ATOM 699 C CA . VAL A 1 98 ? -21.940 5.593 3.304 1.00 62.56 98 VAL A CA 1
ATOM 700 C C . VAL A 1 98 ? -22.000 5.072 4.742 1.00 62.56 98 VAL A C 1
ATOM 702 O O . VAL A 1 98 ? -23.061 5.122 5.362 1.00 62.56 98 VAL A O 1
ATOM 705 N N . ALA A 1 99 ? -20.874 4.630 5.306 1.00 58.94 99 ALA A N 1
ATOM 706 C CA . ALA A 1 99 ? -20.813 4.137 6.680 1.00 58.94 99 ALA A CA 1
ATOM 707 C C . ALA A 1 99 ? -21.147 5.219 7.721 1.00 58.94 99 ALA A C 1
ATOM 709 O O . ALA A 1 99 ? -21.877 4.944 8.671 1.00 58.94 99 ALA A O 1
ATOM 710 N N . LEU A 1 100 ? -20.671 6.453 7.530 1.00 63.59 100 LEU A N 1
ATOM 711 C CA . LEU A 1 100 ? -20.989 7.591 8.397 1.00 63.59 100 LEU A CA 1
ATOM 712 C C . LEU A 1 100 ? -22.470 7.985 8.289 1.00 63.59 100 LEU A C 1
ATOM 714 O O . LEU A 1 100 ? -23.117 8.225 9.308 1.00 63.59 100 LEU A O 1
ATOM 718 N N . LEU A 1 101 ? -23.027 7.995 7.073 1.00 63.28 101 LEU A N 1
ATOM 719 C CA . LEU A 1 101 ? -24.447 8.283 6.834 1.00 63.28 101 LEU A CA 1
ATOM 720 C C . LEU A 1 101 ? -25.380 7.189 7.380 1.00 63.28 101 LEU A C 1
ATOM 722 O O . LEU A 1 101 ? -26.499 7.493 7.802 1.00 63.28 101 LEU A O 1
ATOM 726 N N . ALA A 1 102 ? -24.932 5.932 7.380 1.00 63.84 102 ALA A N 1
ATOM 727 C CA . ALA A 1 102 ? -25.654 4.809 7.970 1.00 63.84 102 ALA A CA 1
ATOM 728 C C . ALA A 1 102 ? -25.543 4.802 9.506 1.00 63.84 102 ALA A C 1
ATOM 730 O O . ALA A 1 102 ? -26.544 4.609 10.192 1.00 63.84 102 ALA A O 1
ATOM 731 N N . GLY A 1 103 ? -24.352 5.075 10.054 1.00 52.78 103 GLY A N 1
ATOM 732 C CA . GLY A 1 103 ? -24.091 5.098 11.497 1.00 52.78 103 GLY A CA 1
ATOM 733 C C . GLY A 1 103 ? -24.723 6.286 12.227 1.00 52.78 103 GLY A C 1
ATOM 734 O O . GLY A 1 103 ? -25.202 6.133 13.348 1.00 52.78 103 GLY A O 1
ATOM 735 N N . GLY A 1 104 ? -24.821 7.452 11.578 1.00 52.47 104 GLY A N 1
ATOM 736 C CA . GLY A 1 104 ? -25.461 8.644 12.151 1.00 52.47 104 GLY A CA 1
ATOM 737 C C . GLY A 1 104 ? -26.965 8.498 12.420 1.00 52.47 104 GLY A C 1
ATOM 738 O O . GLY A 1 104 ? -27.537 9.314 13.136 1.00 52.47 104 GLY A O 1
ATOM 739 N N . ARG A 1 105 ? -27.613 7.455 11.884 1.00 53.25 105 ARG A N 1
ATOM 740 C CA . ARG A 1 105 ? -29.041 7.180 12.109 1.00 53.25 105 ARG A CA 1
ATOM 741 C C . ARG A 1 105 ? -29.325 6.277 13.316 1.00 53.25 105 ARG A C 1
ATOM 743 O O . ARG A 1 105 ? -30.474 6.219 13.735 1.00 53.25 105 ARG A O 1
ATOM 750 N N . GLY A 1 106 ? -28.317 5.605 13.880 1.00 48.97 106 GLY A N 1
ATOM 751 C CA . GLY A 1 106 ? -28.512 4.606 14.944 1.00 48.97 106 GLY A CA 1
ATOM 752 C C . GLY A 1 106 ? -28.371 5.117 16.384 1.00 48.97 106 GLY A C 1
ATOM 753 O O . GLY A 1 106 ? -28.747 4.415 17.309 1.00 48.97 106 GLY A O 1
ATOM 754 N N . GLY A 1 107 ? -27.842 6.325 16.600 1.00 45.84 107 GLY A N 1
ATOM 755 C CA . GLY A 1 107 ? -27.420 6.802 17.929 1.00 45.84 107 GLY A CA 1
ATOM 756 C C . GLY A 1 107 ? -28.473 7.525 18.775 1.00 45.84 107 GLY A C 1
ATOM 757 O O . GLY A 1 107 ? -28.099 8.328 19.623 1.00 45.84 107 GLY A O 1
ATOM 758 N N . ARG A 1 108 ? -29.775 7.319 18.539 1.00 47.03 108 ARG A N 1
ATOM 759 C CA . ARG A 1 108 ? -30.844 7.987 19.312 1.00 47.03 108 ARG A CA 1
ATOM 760 C C . ARG A 1 108 ? -31.856 7.004 19.904 1.00 47.03 108 ARG A C 1
ATOM 762 O O . ARG A 1 108 ? -33.045 7.302 19.917 1.00 47.03 108 ARG A O 1
ATOM 769 N N . HIS A 1 109 ? -31.391 5.838 20.355 1.00 49.03 109 HIS A N 1
ATOM 770 C CA . HIS A 1 109 ? -32.258 4.840 20.992 1.00 49.03 109 HIS A CA 1
ATOM 771 C C . HIS A 1 109 ? -31.893 4.476 22.442 1.00 49.03 109 HIS A C 1
ATOM 773 O O . HIS A 1 109 ? -32.687 3.809 23.084 1.00 49.03 109 HIS A O 1
ATOM 779 N N . ASP A 1 110 ? -30.798 5.004 23.003 1.00 50.62 110 ASP A N 1
ATOM 780 C CA . ASP A 1 110 ? -30.378 4.697 24.388 1.00 50.62 110 ASP A CA 1
ATOM 781 C C . ASP A 1 110 ? -30.776 5.786 25.406 1.00 50.62 110 ASP A C 1
ATOM 783 O O . ASP A 1 110 ? -30.135 5.953 26.438 1.00 50.62 110 ASP A O 1
ATOM 787 N N . ALA A 1 111 ? -31.808 6.583 25.114 1.00 55.31 111 ALA A N 1
ATOM 788 C CA . ALA A 1 111 ? -32.302 7.609 26.042 1.00 55.31 111 ALA A CA 1
ATOM 789 C C . ALA A 1 111 ? -33.497 7.148 26.901 1.00 55.31 111 ALA A C 1
ATOM 791 O O . ALA A 1 111 ? -33.939 7.925 27.741 1.00 55.31 111 ALA A O 1
ATOM 792 N N . ASP A 1 112 ? -33.993 5.920 26.709 1.00 59.06 112 ASP A N 1
ATOM 793 C CA . ASP A 1 112 ? -35.196 5.404 27.385 1.00 59.06 112 ASP A CA 1
ATOM 794 C C . ASP A 1 112 ? -34.942 4.160 28.257 1.00 59.06 112 ASP A C 1
ATOM 796 O O . ASP A 1 112 ? -35.903 3.542 28.713 1.00 59.06 112 ASP A O 1
ATOM 800 N N . ASP A 1 113 ? -33.685 3.790 28.541 1.00 62.31 113 ASP A N 1
ATOM 801 C CA . ASP A 1 113 ? -33.442 2.756 29.553 1.00 62.31 113 ASP A CA 1
ATOM 802 C C . ASP A 1 113 ? -33.763 3.333 30.948 1.00 62.31 113 ASP A C 1
ATOM 804 O O . ASP A 1 113 ? -33.143 4.317 31.372 1.00 62.31 113 ASP A O 1
ATOM 808 N N . PRO A 1 114 ? -34.765 2.783 31.662 1.00 67.12 114 PRO A N 1
ATOM 809 C CA . PRO A 1 114 ? -35.143 3.269 32.978 1.00 67.12 114 PRO A CA 1
ATOM 810 C C . PRO A 1 114 ? -33.983 3.068 33.961 1.00 67.12 114 PRO A C 1
ATOM 812 O O . PRO A 1 114 ? -33.245 2.088 33.846 1.00 67.12 114 PRO A O 1
ATOM 815 N N . PRO A 1 115 ? -33.818 3.966 34.950 1.00 64.50 115 PRO A N 1
ATOM 816 C CA . PRO A 1 115 ? -32.748 3.868 35.931 1.00 64.50 115 PRO A CA 1
ATOM 817 C C . PRO A 1 115 ? -32.877 2.550 36.699 1.00 64.50 115 PRO A C 1
ATOM 819 O O . PRO A 1 115 ? -33.760 2.385 37.539 1.00 64.50 115 PRO A O 1
ATOM 822 N N . SER A 1 116 ? -32.003 1.596 36.395 1.00 67.38 116 SER A N 1
ATOM 823 C CA . SER A 1 116 ? -31.834 0.387 37.186 1.00 67.38 116 SER A CA 1
ATOM 824 C C . SER A 1 116 ? -31.229 0.780 38.533 1.00 67.38 116 SER A C 1
ATOM 826 O O . SER A 1 116 ? -30.077 1.208 38.602 1.00 67.38 116 SER A O 1
ATOM 828 N N . GLU A 1 117 ? -32.032 0.672 39.594 1.00 69.06 117 GLU A N 1
ATOM 829 C CA . GLU A 1 117 ? -31.611 0.785 40.992 1.00 69.06 117 GLU A CA 1
ATOM 830 C C . GLU A 1 117 ? -30.604 -0.332 41.316 1.00 69.06 117 GLU A C 1
ATOM 832 O O . GLU A 1 117 ? -30.966 -1.410 41.786 1.00 69.06 117 GLU A O 1
ATOM 837 N N . GLU A 1 118 ? -29.325 -0.104 41.027 1.00 65.81 118 GLU A N 1
ATOM 838 C CA . GLU A 1 118 ? -28.257 -0.976 41.505 1.00 65.81 118 GLU A CA 1
ATOM 839 C C . GLU A 1 118 ? -27.903 -0.629 42.964 1.00 65.81 118 GLU A C 1
ATOM 841 O O . GLU A 1 118 ? 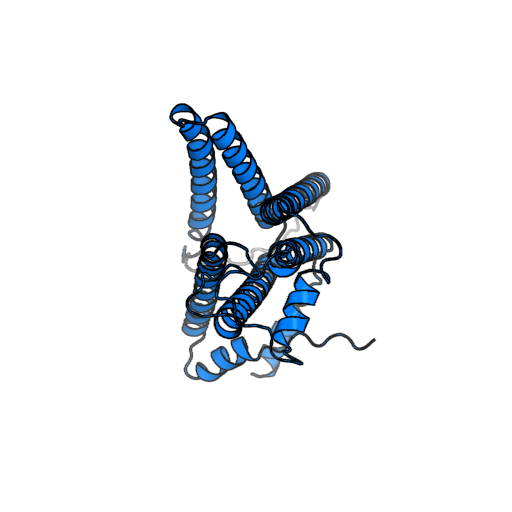-27.804 0.550 43.321 1.00 65.81 118 GLU A O 1
ATOM 846 N N . PRO A 1 119 ? -27.722 -1.640 43.836 1.00 68.19 119 PRO A N 1
ATOM 847 C CA . PRO A 1 119 ? -27.363 -1.428 45.232 1.00 68.19 119 PRO A CA 1
ATOM 848 C C . PRO A 1 119 ? -25.972 -0.782 45.362 1.00 68.19 119 PRO A C 1
ATOM 850 O O . PRO A 1 119 ? -25.117 -0.979 44.497 1.00 68.19 119 PRO A O 1
ATOM 853 N N . PRO A 1 120 ? -25.713 -0.041 46.456 1.00 62.16 120 PRO A N 1
ATOM 854 C CA . PRO A 1 120 ? -24.463 0.679 46.658 1.00 62.16 120 PRO A CA 1
ATOM 855 C C . PRO A 1 120 ? -23.316 -0.319 46.840 1.00 62.16 120 PRO A C 1
ATOM 857 O O . PRO A 1 120 ? -23.115 -0.879 47.916 1.00 62.16 120 PRO A O 1
ATOM 860 N N . VAL A 1 121 ? -22.572 -0.563 45.765 1.00 69.94 121 VAL A N 1
ATOM 861 C CA . VAL A 1 121 ? -21.305 -1.290 45.816 1.00 69.94 121 VAL A CA 1
ATOM 862 C C . VAL A 1 121 ? -20.274 -0.337 46.411 1.00 69.94 121 VAL A C 1
ATOM 864 O O . VAL A 1 121 ? -19.977 0.701 45.823 1.00 69.94 121 VAL A O 1
ATOM 867 N N . GLU A 1 122 ? -19.755 -0.674 47.592 1.00 60.19 122 GLU A N 1
ATOM 868 C CA . GLU A 1 122 ? -18.620 0.014 48.209 1.00 60.19 122 GLU A CA 1
ATOM 869 C C . GLU A 1 122 ? -17.455 0.043 47.214 1.00 60.19 122 GLU A C 1
ATOM 871 O O . GLU A 1 122 ? -16.818 -0.970 46.914 1.00 60.19 122 GLU A O 1
ATOM 876 N N . THR A 1 123 ? -17.210 1.225 46.658 1.00 55.50 123 THR A N 1
ATOM 877 C CA . THR A 1 123 ? -16.109 1.497 45.746 1.00 55.50 123 THR A CA 1
ATOM 878 C C . THR A 1 123 ? -14.809 1.400 46.525 1.00 55.50 123 THR A C 1
ATOM 880 O O . THR A 1 123 ? -14.391 2.354 47.180 1.00 55.50 123 THR A O 1
ATOM 883 N N . VAL A 1 124 ? -14.170 0.234 46.461 1.00 69.12 124 VAL A N 1
ATOM 884 C CA . VAL A 1 124 ? -12.751 0.088 46.777 1.00 69.12 124 VAL A CA 1
ATOM 885 C C . VAL A 1 124 ? -12.012 1.080 45.882 1.00 69.12 124 VAL A C 1
ATOM 887 O O . VAL A 1 124 ? -12.010 0.929 44.661 1.00 69.12 124 VAL A O 1
ATOM 890 N N . GLU A 1 125 ? -11.457 2.129 46.489 1.00 59.91 125 GLU A N 1
ATOM 891 C CA . GLU A 1 125 ? -10.603 3.118 45.836 1.00 59.91 125 GLU A CA 1
ATOM 892 C C . GLU A 1 125 ? -9.360 2.406 45.287 1.00 59.91 125 GLU A C 1
ATOM 894 O O . GLU A 1 125 ? -8.316 2.318 45.936 1.00 59.91 125 GLU A O 1
ATOM 899 N N . GLU A 1 126 ? -9.469 1.836 44.086 1.00 59.94 126 GLU A N 1
ATOM 900 C CA . GLU A 1 126 ? -8.292 1.426 43.339 1.00 59.94 126 GLU A CA 1
ATOM 901 C C . GLU A 1 126 ? -7.475 2.691 43.043 1.00 59.94 126 GLU A C 1
ATOM 903 O O . GLU A 1 126 ? -8.019 3.672 42.521 1.00 59.94 126 GLU A O 1
ATOM 908 N N . PRO A 1 127 ? -6.175 2.711 43.391 1.00 52.41 127 PRO A N 1
ATOM 909 C CA . PRO A 1 127 ? -5.347 3.884 43.193 1.00 52.41 127 PRO A CA 1
ATOM 910 C C . PRO A 1 127 ? -5.387 4.274 41.719 1.00 52.41 127 PRO A C 1
ATOM 912 O O . PRO A 1 127 ? -5.153 3.450 40.842 1.00 52.41 127 PRO A O 1
ATOM 915 N N . ALA A 1 128 ? -5.685 5.542 41.463 1.00 52.81 128 ALA A N 1
ATOM 916 C CA . ALA A 1 128 ? -5.731 6.162 40.151 1.00 52.81 128 ALA A CA 1
ATOM 917 C C . ALA A 1 128 ? -4.335 6.198 39.504 1.00 52.81 128 ALA A C 1
ATOM 919 O O . ALA A 1 128 ? -3.711 7.249 39.376 1.00 52.81 128 ALA A O 1
ATOM 920 N N . TRP A 1 129 ? -3.805 5.053 39.078 1.00 50.16 129 TRP A N 1
ATOM 921 C CA . TRP A 1 129 ? -2.692 5.021 38.139 1.00 50.16 129 TRP A CA 1
ATOM 922 C C . TRP A 1 129 ? -3.224 5.499 36.783 1.00 50.16 129 TRP A C 1
ATOM 924 O O . TRP A 1 129 ? -3.615 4.720 35.919 1.00 50.16 129 TRP A O 1
ATOM 934 N N . GLU A 1 130 ? -3.190 6.823 36.621 1.00 49.00 130 GLU A N 1
ATOM 935 C CA . GLU A 1 130 ? -3.419 7.683 35.451 1.00 49.00 130 GLU A CA 1
ATOM 936 C C . GLU A 1 130 ? -2.615 7.311 34.177 1.00 49.00 130 GLU A C 1
ATOM 938 O O . GLU A 1 130 ? -2.315 8.152 33.334 1.00 49.00 130 GLU A O 1
ATOM 943 N N . HIS A 1 131 ? -2.286 6.041 33.954 1.00 50.25 131 HIS A N 1
ATOM 944 C CA . HIS A 1 131 ? -1.472 5.579 32.826 1.00 50.25 131 HIS A CA 1
ATOM 945 C C . HIS A 1 131 ? -2.254 5.458 31.501 1.00 50.25 131 HIS A C 1
ATOM 947 O O . HIS A 1 131 ? -1.676 5.131 30.465 1.00 50.25 131 HIS A O 1
ATOM 953 N N . GLY A 1 132 ? -3.562 5.736 31.493 1.00 49.53 132 GLY A N 1
ATOM 954 C CA . GLY A 1 132 ? -4.433 5.465 30.341 1.00 49.53 132 GLY A CA 1
ATOM 955 C C . GLY A 1 132 ? -4.599 6.592 29.311 1.00 49.53 132 GLY A C 1
ATOM 956 O O . GLY A 1 132 ? -5.088 6.333 28.214 1.00 49.53 132 GLY A O 1
ATOM 957 N N . ARG A 1 133 ? -4.233 7.849 29.611 1.00 46.97 133 ARG A N 1
ATOM 958 C CA . ARG A 1 133 ? -4.697 9.006 28.804 1.00 46.97 133 ARG A CA 1
ATOM 959 C C . ARG A 1 133 ? -3.723 9.548 27.753 1.00 46.97 133 ARG A C 1
ATOM 961 O O . ARG A 1 133 ? -4.116 10.405 26.966 1.00 46.97 133 ARG A O 1
ATOM 968 N N . HIS A 1 134 ? -2.496 9.035 27.652 1.00 50.16 134 HIS A N 1
ATOM 969 C CA . HIS A 1 134 ? -1.497 9.591 26.722 1.00 50.16 134 HIS A CA 1
ATOM 970 C C . HIS A 1 134 ? -1.456 8.948 25.322 1.00 50.16 134 HIS A C 1
ATOM 972 O O . HIS A 1 134 ? -0.774 9.463 24.438 1.00 50.16 134 HIS A O 1
ATOM 978 N N . HIS A 1 135 ? -2.217 7.880 25.060 1.00 51.53 135 HIS A N 1
ATOM 979 C CA . HIS A 1 135 ? -2.178 7.186 23.760 1.00 51.53 135 HIS A CA 1
ATOM 980 C C . HIS A 1 135 ? -2.947 7.896 22.627 1.00 51.53 135 HIS A C 1
ATOM 982 O O . HIS A 1 135 ? -2.749 7.578 21.456 1.00 51.53 135 HIS A O 1
ATOM 988 N N . THR A 1 136 ? -3.781 8.899 22.925 1.00 55.03 136 THR A N 1
ATOM 989 C CA . THR A 1 136 ? -4.494 9.691 21.899 1.00 55.03 136 THR A CA 1
ATOM 990 C C . THR A 1 136 ? -3.646 10.822 21.305 1.00 55.03 136 THR A C 1
ATOM 992 O O . THR A 1 136 ? -3.932 11.290 20.198 1.00 55.03 136 THR A O 1
ATOM 995 N N . ALA A 1 137 ? -2.577 11.234 21.995 1.00 64.31 137 ALA A N 1
ATOM 996 C CA . ALA A 1 137 ? -1.666 12.284 21.548 1.00 64.31 137 ALA A CA 1
ATOM 997 C C . ALA A 1 137 ? -0.984 11.988 20.192 1.00 64.31 137 ALA A C 1
ATOM 999 O O . ALA A 1 137 ? -1.060 12.848 19.313 1.00 64.31 137 ALA A O 1
ATOM 1000 N N . PRO A 1 138 ? -0.384 10.803 19.943 1.00 68.75 138 PRO A N 1
ATOM 1001 C CA . PRO A 1 138 ? 0.352 10.559 18.700 1.00 68.75 138 PRO A CA 1
ATOM 1002 C C . PRO A 1 138 ? -0.544 10.555 17.455 1.00 68.75 138 PRO A C 1
ATOM 1004 O O . PRO A 1 138 ? -0.161 11.115 16.429 1.00 68.75 138 PRO A O 1
ATOM 1007 N N . LEU A 1 139 ? -1.759 10.000 17.537 1.00 70.12 139 LEU A N 1
ATOM 1008 C CA . LEU A 1 139 ? -2.679 9.963 16.395 1.00 70.12 139 LEU A CA 1
ATOM 1009 C C . LEU A 1 139 ? -3.182 11.364 16.027 1.00 70.12 139 LEU A C 1
ATOM 1011 O O . LEU A 1 139 ? -3.287 11.704 14.847 1.00 70.12 139 LEU A O 1
ATOM 1015 N N . ARG A 1 140 ? -3.478 12.196 17.033 1.00 75.62 140 ARG A N 1
ATOM 1016 C CA . ARG A 1 140 ? -3.866 13.592 16.807 1.00 75.62 140 ARG A CA 1
ATOM 1017 C C . ARG A 1 140 ? -2.716 14.371 16.167 1.00 75.62 140 ARG A C 1
ATOM 1019 O O . ARG A 1 140 ? -2.954 15.075 15.189 1.00 75.62 140 ARG A O 1
ATOM 1026 N N . THR A 1 141 ? -1.488 14.192 16.653 1.00 72.69 141 THR A N 1
ATOM 1027 C CA . THR A 1 141 ? -0.293 14.811 16.061 1.00 72.69 141 THR A CA 1
ATOM 1028 C C . THR A 1 141 ? -0.089 14.371 14.613 1.00 72.69 141 THR A C 1
ATOM 1030 O O . THR A 1 141 ? 0.097 15.223 13.750 1.00 72.69 141 THR A O 1
ATOM 1033 N N . ALA A 1 142 ? -0.210 13.074 14.310 1.00 71.31 142 ALA A N 1
ATOM 1034 C CA . ALA A 1 142 ? -0.083 12.563 12.945 1.00 71.31 142 ALA A CA 1
ATOM 1035 C C . ALA A 1 142 ? -1.121 13.183 11.994 1.00 71.31 142 ALA A C 1
ATOM 1037 O O . ALA A 1 142 ? -0.772 13.620 10.899 1.00 71.31 142 ALA A O 1
ATOM 1038 N N . ARG A 1 143 ? -2.384 13.297 12.429 1.00 80.50 143 ARG A N 1
ATOM 1039 C CA . ARG A 1 143 ? -3.450 13.948 11.646 1.00 80.50 143 ARG A CA 1
ATOM 1040 C C . ARG A 1 143 ? -3.155 15.425 11.391 1.00 80.50 143 ARG A C 1
ATOM 1042 O O . ARG A 1 143 ? -3.284 15.875 10.257 1.00 80.50 143 ARG A O 1
ATOM 1049 N N . ILE A 1 144 ? -2.730 16.159 12.422 1.00 80.75 144 ILE A N 1
ATOM 1050 C CA . ILE A 1 144 ? -2.355 17.575 12.296 1.00 80.75 144 ILE A CA 1
ATOM 1051 C C . ILE A 1 144 ? -1.194 17.727 11.310 1.00 80.75 144 ILE A C 1
ATOM 1053 O O . ILE A 1 144 ? -1.271 18.560 10.412 1.00 80.75 144 ILE A O 1
ATOM 1057 N N . LEU A 1 145 ? -0.155 16.895 11.424 1.00 73.88 145 LEU A N 1
ATOM 1058 C CA . LEU A 1 145 ? 0.988 16.920 10.512 1.00 73.88 145 LEU A CA 1
ATOM 1059 C C . LEU A 1 145 ? 0.585 16.611 9.066 1.00 73.88 145 LEU A C 1
ATOM 1061 O O . LEU A 1 145 ? 1.059 17.293 8.164 1.00 73.88 145 LEU A O 1
ATOM 1065 N N . CYS A 1 146 ? -0.320 15.654 8.833 1.00 81.25 146 CYS A N 1
ATOM 1066 C CA . CYS A 1 146 ? -0.831 15.368 7.486 1.00 81.25 146 CYS A CA 1
ATOM 1067 C C . CYS A 1 146 ? -1.571 16.575 6.895 1.00 81.25 146 CYS A C 1
ATOM 1069 O O . CYS A 1 146 ? -1.324 16.950 5.751 1.00 81.25 146 CYS A O 1
ATOM 1071 N N . VAL A 1 147 ? -2.438 17.224 7.682 1.00 86.75 147 VAL A N 1
ATOM 1072 C CA . VAL A 1 147 ? -3.162 18.428 7.242 1.00 86.75 147 VAL A CA 1
ATOM 1073 C C . VAL A 1 147 ? -2.191 19.571 6.952 1.00 86.75 147 VAL A C 1
ATOM 1075 O O . VAL A 1 147 ? -2.290 20.199 5.900 1.00 86.75 147 VAL A O 1
ATOM 1078 N N . LEU A 1 148 ? -1.222 19.820 7.837 1.00 83.50 148 LEU A N 1
ATOM 1079 C CA . LEU A 1 148 ? -0.200 20.847 7.626 1.00 83.50 148 LEU A CA 1
ATOM 1080 C C . LEU A 1 148 ? 0.648 20.558 6.384 1.00 83.50 148 LEU A C 1
ATOM 1082 O O . LEU A 1 148 ? 0.917 21.475 5.615 1.00 83.50 148 LEU A O 1
ATOM 1086 N N . TYR A 1 149 ? 1.022 19.298 6.151 1.00 81.81 149 TYR A N 1
ATOM 1087 C CA . TYR A 1 149 ? 1.764 18.894 4.958 1.00 81.81 149 TYR A CA 1
ATOM 1088 C C . TYR A 1 149 ? 0.944 19.084 3.678 1.00 81.81 149 TYR A C 1
ATOM 1090 O O . TYR A 1 149 ? 1.470 19.572 2.679 1.00 81.81 149 TYR A O 1
ATOM 1098 N N . LEU A 1 150 ? -0.356 18.777 3.710 1.00 89.50 150 LEU A N 1
ATOM 1099 C CA . LEU A 1 150 ? -1.248 19.028 2.580 1.00 89.50 150 LEU A CA 1
ATOM 1100 C C . LEU A 1 150 ? -1.358 20.527 2.281 1.00 89.50 150 LEU A C 1
ATOM 1102 O O . LEU A 1 150 ? -1.169 20.945 1.141 1.00 89.50 150 LEU A O 1
ATOM 1106 N N . LEU A 1 151 ? -1.605 21.346 3.307 1.00 91.56 151 LEU A N 1
ATOM 1107 C CA . LEU A 1 151 ? -1.664 22.804 3.170 1.00 91.56 151 LEU A CA 1
ATOM 1108 C C . LEU A 1 151 ? -0.340 23.373 2.655 1.00 91.56 151 LEU A C 1
ATOM 1110 O O . LEU A 1 151 ? -0.345 24.243 1.786 1.00 91.56 151 LEU A O 1
ATOM 1114 N N . TRP A 1 152 ? 0.787 22.849 3.142 1.00 90.62 152 TRP A N 1
ATOM 1115 C CA . TRP A 1 152 ? 2.116 23.205 2.657 1.00 90.62 152 TRP A CA 1
ATOM 1116 C C . TRP A 1 152 ? 2.304 22.841 1.181 1.00 90.62 152 TRP A C 1
ATOM 1118 O O . TRP A 1 152 ? 2.810 23.657 0.413 1.00 90.62 152 TRP A O 1
ATOM 1128 N N . SER A 1 153 ? 1.839 21.662 0.760 1.00 88.81 153 SER A N 1
ATOM 1129 C CA . SER A 1 153 ? 1.865 21.239 -0.643 1.00 88.81 153 SER A CA 1
ATOM 1130 C C . SER A 1 153 ? 1.113 22.234 -1.536 1.00 88.81 153 SER A C 1
ATOM 1132 O O . SER A 1 153 ? 1.685 22.735 -2.503 1.00 88.81 153 SER A O 1
ATOM 1134 N N . PHE A 1 154 ? -0.103 22.646 -1.159 1.00 94.50 154 PHE A N 1
ATOM 1135 C CA . PHE A 1 154 ? -0.837 23.683 -1.900 1.00 94.50 154 PHE A CA 1
ATOM 1136 C C . PHE A 1 154 ? -0.149 25.057 -1.843 1.00 94.50 154 PHE A C 1
ATOM 1138 O O . PHE A 1 154 ? -0.081 25.762 -2.850 1.00 94.50 154 PHE A O 1
ATOM 1145 N N . ALA A 1 155 ? 0.398 25.457 -0.694 1.00 93.50 155 ALA A N 1
ATOM 1146 C CA . ALA A 1 155 ? 1.126 26.719 -0.581 1.00 93.50 155 ALA A CA 1
ATOM 1147 C C . ALA A 1 155 ? 2.352 26.750 -1.510 1.00 93.50 155 ALA A C 1
ATOM 1149 O O . ALA A 1 155 ? 2.608 27.774 -2.149 1.00 93.50 155 ALA A O 1
ATOM 1150 N N . SER A 1 156 ? 3.049 25.616 -1.658 1.00 89.25 156 SER A N 1
ATOM 1151 C CA . SER A 1 156 ? 4.241 25.481 -2.504 1.00 89.25 156 SER A CA 1
ATOM 1152 C C . SER A 1 156 ? 3.995 25.839 -3.976 1.00 89.25 156 SER A C 1
ATOM 1154 O O . SER A 1 156 ? 4.911 26.295 -4.663 1.00 89.25 156 SER A O 1
ATOM 1156 N N . MET A 1 157 ? 2.743 25.751 -4.446 1.00 94.44 157 MET A N 1
ATOM 1157 C CA . MET A 1 157 ? 2.358 26.156 -5.801 1.00 94.44 157 MET A CA 1
ATOM 1158 C C . MET A 1 157 ? 2.666 27.628 -6.096 1.00 94.44 157 MET A C 1
ATOM 1160 O O . MET A 1 157 ? 2.951 27.961 -7.244 1.00 94.44 157 MET A O 1
ATOM 1164 N N . ARG A 1 158 ? 2.639 28.511 -5.083 1.00 95.81 158 ARG A N 1
ATOM 1165 C CA . ARG A 1 158 ? 2.883 29.957 -5.260 1.00 95.81 158 ARG A CA 1
ATOM 1166 C C . ARG A 1 158 ? 4.319 30.284 -5.661 1.00 95.81 158 ARG A C 1
ATOM 1168 O O . ARG A 1 158 ? 4.551 31.353 -6.215 1.00 95.81 158 ARG A O 1
ATOM 1175 N N . TRP A 1 159 ? 5.256 29.383 -5.375 1.00 94.75 159 TRP A N 1
ATOM 1176 C CA . TRP A 1 159 ? 6.681 29.561 -5.662 1.00 94.75 159 TRP A CA 1
ATOM 1177 C C . TRP A 1 159 ? 7.216 28.527 -6.663 1.00 94.75 159 TRP A C 1
ATOM 1179 O O . TRP A 1 159 ? 8.417 28.479 -6.914 1.00 94.75 159 TRP A O 1
ATOM 1189 N N . SER A 1 160 ? 6.342 27.696 -7.241 1.00 93.31 160 SER A N 1
ATOM 1190 C CA . SER A 1 160 ? 6.729 26.709 -8.248 1.00 93.31 160 SER A CA 1
ATOM 1191 C C . SER A 1 160 ? 6.905 27.362 -9.618 1.00 93.31 160 SER A C 1
ATOM 1193 O O . SER A 1 160 ? 6.055 28.134 -10.059 1.00 93.31 160 SER A O 1
ATOM 1195 N N . ALA A 1 161 ? 7.963 26.981 -10.339 1.00 95.25 161 ALA A N 1
ATOM 1196 C CA . ALA A 1 161 ? 8.157 27.359 -11.741 1.00 95.25 161 ALA A CA 1
ATOM 1197 C C . ALA A 1 161 ? 7.082 26.759 -12.675 1.00 95.25 161 ALA A C 1
ATOM 1199 O O . ALA A 1 161 ? 6.881 27.249 -13.783 1.00 95.25 161 ALA A O 1
ATOM 1200 N N . ALA A 1 162 ? 6.378 25.713 -12.224 1.00 95.31 162 ALA A N 1
ATOM 1201 C CA . ALA A 1 162 ? 5.302 25.044 -12.950 1.00 95.31 162 ALA A CA 1
ATOM 1202 C C . ALA A 1 162 ? 4.077 24.837 -12.031 1.00 95.31 162 ALA A C 1
ATOM 1204 O O . ALA A 1 162 ? 3.835 23.725 -11.545 1.00 95.31 162 ALA A O 1
ATOM 1205 N N . PRO A 1 163 ? 3.280 25.891 -11.768 1.00 92.69 163 PRO A N 1
ATOM 1206 C CA . PRO A 1 163 ? 2.196 25.845 -10.784 1.00 92.69 163 PRO A CA 1
ATOM 1207 C C . PRO A 1 163 ? 1.079 24.861 -11.156 1.00 92.69 163 PRO A C 1
ATOM 1209 O O . PRO A 1 163 ? 0.476 24.264 -10.271 1.00 92.69 163 PRO A O 1
ATOM 1212 N N . GLN A 1 164 ? 0.831 24.635 -12.451 1.00 93.19 164 GLN A N 1
ATOM 1213 C CA . GLN A 1 164 ? -0.192 23.688 -12.914 1.00 93.19 164 GLN A CA 1
ATOM 1214 C C . GLN A 1 164 ? 0.163 22.231 -12.576 1.00 93.19 164 GLN A C 1
ATOM 1216 O O . GLN A 1 164 ? -0.692 21.472 -12.127 1.00 93.19 164 GLN A O 1
ATOM 1221 N N . ILE A 1 165 ? 1.436 21.851 -12.738 1.00 85.31 165 ILE A N 1
ATOM 1222 C CA . ILE A 1 165 ? 1.922 20.508 -12.386 1.00 85.31 165 ILE A CA 1
ATOM 1223 C C . ILE A 1 165 ? 1.896 20.332 -10.865 1.00 85.31 165 ILE A C 1
ATOM 1225 O O . ILE A 1 165 ? 1.442 19.302 -10.370 1.00 85.31 165 ILE A O 1
ATOM 1229 N N . ALA A 1 166 ? 2.328 21.360 -10.124 1.00 87.50 166 ALA A N 1
ATOM 1230 C CA . ALA A 1 166 ? 2.286 21.355 -8.665 1.00 87.50 166 ALA A CA 1
ATOM 1231 C C . ALA A 1 166 ? 0.851 21.193 -8.136 1.00 87.50 166 ALA A C 1
ATOM 1233 O O . ALA A 1 166 ? 0.628 20.366 -7.259 1.00 87.50 166 ALA A O 1
ATOM 1234 N N . LEU A 1 167 ? -0.130 21.889 -8.726 1.00 92.75 167 LEU A N 1
ATOM 1235 C CA . LEU A 1 167 ? -1.546 21.732 -8.381 1.00 92.75 167 LEU A CA 1
ATOM 1236 C C . LEU A 1 167 ? -2.038 20.303 -8.595 1.00 92.75 167 LEU A C 1
ATOM 1238 O O . LEU A 1 167 ? -2.683 19.742 -7.711 1.00 92.75 167 LEU A O 1
ATOM 1242 N N . GLY A 1 168 ? -1.712 19.703 -9.743 1.00 87.38 168 GLY A N 1
ATOM 1243 C CA . GLY A 1 168 ? -2.050 18.307 -10.015 1.00 87.38 168 GLY A CA 1
ATOM 1244 C C . GLY A 1 168 ? -1.481 17.361 -8.953 1.00 87.38 168 GLY A C 1
ATOM 1245 O O . GLY A 1 168 ? -2.208 16.524 -8.422 1.00 87.38 168 GLY A O 1
ATOM 1246 N N . ALA A 1 169 ? -0.212 17.541 -8.580 1.00 83.56 169 ALA A N 1
ATOM 1247 C CA . ALA A 1 169 ? 0.436 16.741 -7.542 1.00 83.56 169 ALA A CA 1
ATOM 1248 C C . ALA A 1 169 ? -0.188 16.951 -6.148 1.00 83.56 169 ALA A C 1
ATOM 1250 O O . ALA A 1 169 ? -0.423 15.979 -5.433 1.00 83.56 169 ALA A O 1
ATOM 1251 N N . SER A 1 170 ? -0.510 18.192 -5.768 1.00 90.31 170 SER A N 1
ATOM 1252 C CA . SER A 1 170 ? -1.172 18.493 -4.490 1.00 90.31 170 SER A CA 1
ATOM 1253 C C . SER A 1 170 ? -2.588 17.917 -4.412 1.00 90.31 170 SER A C 1
ATOM 1255 O O . SER A 1 170 ? -2.992 17.435 -3.355 1.00 90.31 170 SER A O 1
ATOM 1257 N N . LEU A 1 171 ? -3.335 17.920 -5.522 1.00 89.31 171 LEU A N 1
ATOM 1258 C CA . LEU A 1 171 ? -4.655 17.287 -5.598 1.00 89.31 171 LEU A CA 1
ATOM 1259 C C . LEU A 1 171 ? -4.560 15.767 -5.437 1.00 89.31 171 LEU A C 1
ATOM 1261 O O . LEU A 1 171 ? -5.326 15.198 -4.661 1.00 89.31 171 LEU A O 1
ATOM 1265 N N . LEU A 1 172 ? -3.603 15.122 -6.114 1.00 82.50 172 LEU A N 1
ATOM 1266 C CA . LEU A 1 172 ? -3.351 13.686 -5.958 1.00 82.50 172 LEU A CA 1
ATOM 1267 C C . LEU A 1 172 ? -2.992 13.338 -4.506 1.00 82.50 172 LEU A C 1
ATOM 1269 O O . LEU A 1 172 ? -3.615 12.455 -3.922 1.00 82.50 172 LEU A O 1
ATOM 1273 N N . LEU A 1 173 ? -2.093 14.105 -3.884 1.00 82.12 173 LEU A N 1
ATOM 1274 C CA . LEU A 1 173 ? -1.747 13.945 -2.470 1.00 82.12 173 LEU A CA 1
ATOM 1275 C C . LEU A 1 173 ? -2.965 14.134 -1.544 1.00 82.12 173 LEU A C 1
ATOM 1277 O O . LEU A 1 173 ? -3.135 13.412 -0.563 1.00 82.12 173 LEU A O 1
ATOM 1281 N N . GLY A 1 174 ? -3.841 15.096 -1.848 1.00 86.94 174 GLY A N 1
ATOM 1282 C CA . GLY A 1 174 ? -5.083 15.307 -1.101 1.00 86.94 174 GLY A CA 1
ATOM 1283 C C . GLY A 1 174 ? -6.028 14.106 -1.177 1.00 86.94 174 GLY A C 1
ATOM 1284 O O . GLY A 1 174 ? -6.600 13.708 -0.161 1.00 86.94 174 GLY A O 1
ATOM 1285 N N . ILE A 1 175 ? -6.148 13.497 -2.359 1.00 82.31 175 ILE A N 1
ATOM 1286 C CA . ILE A 1 175 ? -6.924 12.267 -2.573 1.00 82.31 175 ILE A CA 1
ATOM 1287 C C . ILE A 1 175 ? -6.324 11.105 -1.765 1.00 82.31 175 ILE A C 1
ATOM 1289 O O . ILE A 1 175 ? -7.061 10.384 -1.089 1.00 82.31 175 ILE A O 1
ATOM 1293 N N . GLU A 1 176 ? -4.997 10.957 -1.761 1.00 78.81 176 GLU A N 1
ATOM 1294 C CA . GLU A 1 176 ? -4.288 9.941 -0.969 1.00 78.81 176 GLU A CA 1
ATOM 1295 C C . GLU A 1 176 ? -4.509 10.120 0.543 1.00 78.81 176 GLU A C 1
ATOM 1297 O O . GLU A 1 176 ? -4.760 9.147 1.260 1.00 78.81 176 GLU A O 1
ATOM 1302 N N . PHE A 1 177 ? -4.490 11.356 1.053 1.00 81.94 177 PHE A N 1
ATOM 1303 C CA . PHE A 1 177 ? -4.798 11.606 2.463 1.00 81.94 177 PHE A CA 1
ATOM 1304 C C . PHE A 1 177 ? -6.253 11.337 2.815 1.00 81.94 177 PHE A C 1
ATOM 1306 O O . PHE A 1 177 ? -6.524 10.783 3.884 1.00 81.94 177 PHE A O 1
ATOM 1313 N N . LEU A 1 178 ? -7.189 11.685 1.929 1.00 82.06 178 LEU A N 1
ATOM 1314 C CA . LEU A 1 178 ? -8.600 11.376 2.135 1.00 82.06 178 LEU A CA 1
ATOM 1315 C C . LEU A 1 178 ? -8.814 9.860 2.229 1.00 82.06 178 LEU A C 1
ATOM 1317 O O . LEU A 1 178 ? -9.569 9.395 3.084 1.00 82.06 178 LEU A O 1
ATOM 1321 N N . TRP A 1 179 ? -8.089 9.088 1.417 1.00 77.38 179 TRP A N 1
ATOM 1322 C CA . TRP A 1 179 ? -8.084 7.631 1.490 1.00 77.38 179 TRP A CA 1
ATOM 1323 C C . TRP A 1 179 ? -7.539 7.092 2.804 1.00 77.38 179 TRP A C 1
ATOM 1325 O O . TRP A 1 179 ? -8.208 6.299 3.466 1.00 77.38 179 TRP A O 1
ATOM 1335 N N . ALA A 1 180 ? -6.348 7.537 3.209 1.00 77.19 180 ALA A N 1
ATOM 1336 C CA . ALA A 1 180 ? -5.737 7.106 4.461 1.00 77.19 180 ALA A CA 1
ATOM 1337 C C . ALA A 1 180 ? -6.638 7.441 5.661 1.00 77.19 180 ALA A C 1
ATOM 1339 O O . ALA A 1 180 ? -6.803 6.633 6.579 1.00 77.19 180 ALA A O 1
ATOM 1340 N N . PHE A 1 181 ? -7.291 8.606 5.625 1.00 81.19 181 PHE A N 1
ATOM 1341 C CA . PHE A 1 181 ? -8.268 9.000 6.630 1.00 81.19 181 PHE A CA 1
ATOM 1342 C C . PHE A 1 181 ? -9.495 8.081 6.615 1.00 81.19 181 PHE A C 1
ATOM 1344 O O . PHE A 1 181 ? -9.908 7.606 7.676 1.00 81.19 181 PHE A O 1
ATOM 1351 N N . ALA A 1 182 ? -10.021 7.756 5.431 1.00 79.94 182 ALA A N 1
ATOM 1352 C CA . ALA A 1 182 ? -11.140 6.835 5.270 1.00 79.94 182 ALA A CA 1
ATOM 1353 C C . ALA A 1 182 ? -10.843 5.425 5.797 1.00 79.94 182 ALA A C 1
ATOM 1355 O O . ALA A 1 182 ? -11.647 4.849 6.538 1.00 79.94 182 ALA A O 1
ATOM 1356 N N . LEU A 1 183 ? -9.654 4.899 5.505 1.00 76.81 183 LEU A N 1
ATOM 1357 C CA . LEU A 1 183 ? -9.168 3.649 6.084 1.00 76.81 183 LEU A CA 1
ATOM 1358 C C . LEU A 1 183 ? -9.075 3.732 7.611 1.00 76.81 183 LEU A C 1
ATOM 1360 O O . LEU A 1 183 ? -9.550 2.835 8.304 1.00 76.81 183 LEU A O 1
ATOM 1364 N N . SER A 1 184 ? -8.534 4.832 8.145 1.00 77.75 184 SER A N 1
ATOM 1365 C CA . SER A 1 184 ? -8.367 5.009 9.595 1.00 77.75 184 SER A CA 1
ATOM 1366 C C . SER A 1 184 ? -9.688 5.049 10.369 1.00 77.75 184 SER A C 1
ATOM 1368 O O . SER A 1 184 ? -9.712 4.722 11.552 1.00 77.75 184 SER A O 1
ATOM 1370 N N . LEU A 1 185 ? -10.779 5.459 9.715 1.00 81.38 185 LEU A N 1
ATOM 1371 C CA . LEU A 1 185 ? -12.108 5.530 10.320 1.00 81.38 185 LEU A CA 1
ATOM 1372 C C . LEU A 1 185 ? -12.904 4.226 10.175 1.00 81.38 185 LEU A C 1
ATOM 1374 O O . LEU A 1 185 ? -13.784 3.962 10.990 1.00 81.38 185 LEU A O 1
ATOM 1378 N N . THR A 1 186 ? -12.616 3.413 9.155 1.00 81.56 186 THR A N 1
ATOM 1379 C CA . THR A 1 186 ? -13.349 2.161 8.890 1.00 81.56 186 THR A CA 1
ATOM 1380 C C . THR A 1 186 ? -12.707 0.931 9.533 1.00 81.56 186 THR A C 1
ATOM 1382 O O . THR A 1 186 ? -13.409 -0.024 9.884 1.00 81.56 186 THR A O 1
ATOM 1385 N N . LEU A 1 187 ? -11.384 0.927 9.705 1.00 78.00 187 LEU A N 1
ATOM 1386 C CA . LEU A 1 187 ? -10.654 -0.219 10.237 1.00 78.00 187 LEU A CA 1
ATOM 1387 C C . LEU A 1 187 ? -10.665 -0.223 11.771 1.00 78.00 187 LEU A C 1
ATOM 1389 O O . LEU A 1 187 ? -10.148 0.678 12.424 1.00 78.00 187 LEU A O 1
ATOM 1393 N N . THR A 1 188 ? -11.193 -1.297 12.366 1.00 84.88 188 THR A N 1
ATOM 1394 C CA . THR A 1 188 ? -10.889 -1.627 13.772 1.00 84.88 188 THR A CA 1
ATOM 1395 C C . THR A 1 188 ? -9.411 -1.963 13.937 1.00 84.88 188 THR A C 1
ATOM 1397 O O . THR A 1 188 ? -8.779 -2.384 12.973 1.00 84.88 188 THR A O 1
ATOM 1400 N N . VAL A 1 189 ? -8.892 -1.905 15.166 1.00 78.31 189 VAL A N 1
ATOM 1401 C CA . VAL A 1 189 ? -7.503 -2.279 15.502 1.00 78.31 189 VAL A CA 1
ATOM 1402 C C . VAL A 1 189 ? -7.103 -3.632 14.892 1.00 78.31 189 VAL A C 1
ATOM 1404 O O . VAL A 1 189 ? -6.097 -3.717 14.195 1.00 78.31 189 VAL A O 1
ATOM 1407 N N . ARG A 1 190 ? -7.938 -4.674 15.040 1.00 82.94 190 ARG A N 1
ATOM 1408 C CA . ARG A 1 190 ? -7.694 -6.003 14.439 1.00 82.94 190 ARG A CA 1
ATOM 1409 C C . ARG A 1 190 ? -7.572 -5.946 12.915 1.00 82.94 190 ARG A C 1
ATOM 1411 O O . ARG A 1 190 ? -6.599 -6.437 12.350 1.00 82.94 190 ARG A O 1
ATOM 1418 N N . ALA A 1 191 ? -8.545 -5.316 12.258 1.00 81.69 191 ALA A N 1
ATOM 1419 C CA . ALA A 1 191 ? -8.543 -5.145 10.808 1.00 81.69 191 ALA A CA 1
ATOM 1420 C C . ALA A 1 191 ? -7.350 -4.299 10.328 1.00 81.69 191 ALA A C 1
ATOM 1422 O O . ALA A 1 191 ? -6.796 -4.586 9.274 1.00 81.69 191 ALA A O 1
ATOM 1423 N N . ALA A 1 192 ? -6.909 -3.311 11.111 1.00 79.88 192 ALA A N 1
ATOM 1424 C CA . ALA A 1 192 ? -5.729 -2.505 10.822 1.00 79.88 192 ALA A CA 1
ATOM 1425 C C . ALA A 1 192 ? -4.428 -3.319 10.928 1.00 79.88 192 ALA A C 1
ATOM 1427 O O . ALA A 1 192 ? -3.568 -3.193 10.056 1.00 79.88 192 ALA A O 1
ATOM 1428 N N . HIS A 1 193 ? -4.286 -4.204 11.924 1.00 80.56 193 HIS A N 1
ATOM 1429 C CA . HIS A 1 193 ? -3.146 -5.131 11.982 1.00 80.56 193 HIS A CA 1
ATOM 1430 C C . HIS A 1 193 ? -3.156 -6.112 10.808 1.00 80.56 193 HIS A C 1
ATOM 1432 O O . HIS A 1 193 ? -2.114 -6.339 10.194 1.00 80.56 193 HIS A O 1
ATOM 1438 N N . LEU A 1 194 ? -4.322 -6.663 10.456 1.00 85.94 194 LEU A N 1
ATOM 1439 C CA . LEU A 1 194 ? -4.455 -7.547 9.299 1.00 85.94 194 LEU A CA 1
ATOM 1440 C C . LEU A 1 194 ? -4.102 -6.817 7.994 1.00 85.94 194 LEU A C 1
ATOM 1442 O O . LEU A 1 194 ? -3.286 -7.312 7.222 1.00 85.94 194 LEU A O 1
ATOM 1446 N N . ALA A 1 195 ? -4.639 -5.611 7.790 1.00 84.19 195 ALA A N 1
ATOM 1447 C CA . ALA A 1 195 ? -4.295 -4.729 6.676 1.00 84.19 195 ALA A CA 1
ATOM 1448 C C . ALA A 1 195 ? -2.785 -4.460 6.611 1.00 84.19 195 ALA A C 1
ATOM 1450 O O . ALA A 1 195 ? -2.181 -4.580 5.550 1.00 84.19 195 ALA A O 1
ATOM 1451 N N . SER A 1 196 ? -2.163 -4.161 7.751 1.00 80.25 196 SER A N 1
ATOM 1452 C CA . SER A 1 196 ? -0.724 -3.903 7.850 1.00 80.25 196 SER A CA 1
ATOM 1453 C C . SER A 1 196 ? 0.100 -5.128 7.445 1.00 80.25 196 SER A C 1
ATOM 1455 O O . SER A 1 196 ? 1.049 -5.001 6.676 1.00 80.25 196 SER A O 1
ATOM 1457 N N . ARG A 1 197 ? -0.291 -6.331 7.892 1.00 85.50 197 ARG A N 1
ATOM 1458 C CA . ARG A 1 197 ? 0.347 -7.601 7.495 1.00 85.50 197 ARG A CA 1
ATOM 1459 C C . ARG A 1 197 ? 0.193 -7.871 5.997 1.00 85.50 197 ARG A C 1
ATOM 1461 O O . ARG A 1 197 ? 1.160 -8.263 5.353 1.00 85.50 197 ARG A O 1
ATOM 1468 N N . ILE A 1 198 ? -0.994 -7.627 5.441 1.00 86.44 198 ILE A N 1
ATOM 1469 C CA . ILE A 1 198 ? -1.266 -7.758 4.003 1.00 86.44 198 ILE A CA 1
ATOM 1470 C C . ILE A 1 198 ? -0.374 -6.809 3.202 1.00 86.44 198 ILE A C 1
ATOM 1472 O O . ILE A 1 198 ? 0.303 -7.246 2.275 1.00 86.44 198 ILE A O 1
ATOM 1476 N N . VAL A 1 199 ? -0.347 -5.524 3.566 1.00 83.19 199 VAL A N 1
ATOM 1477 C CA . VAL A 1 199 ? 0.491 -4.519 2.898 1.00 83.19 199 VAL A CA 1
ATOM 1478 C C . VAL A 1 199 ? 1.957 -4.927 2.982 1.00 83.19 199 VAL A C 1
ATOM 1480 O O . VAL A 1 199 ? 2.649 -4.909 1.970 1.00 83.19 199 VAL A O 1
ATOM 1483 N N . LEU A 1 200 ? 2.418 -5.379 4.150 1.00 84.69 200 LEU A N 1
ATOM 1484 C CA . LEU A 1 200 ? 3.785 -5.860 4.320 1.00 84.69 200 LEU A CA 1
ATOM 1485 C C . LEU A 1 200 ? 4.099 -7.058 3.418 1.00 84.69 200 LEU A C 1
ATOM 1487 O O . LEU A 1 200 ? 5.160 -7.087 2.799 1.00 84.69 200 LEU A O 1
ATOM 1491 N N . ALA A 1 201 ? 3.178 -8.017 3.307 1.00 88.75 201 ALA A N 1
ATOM 1492 C CA . ALA A 1 201 ? 3.331 -9.171 2.430 1.00 88.75 201 ALA A CA 1
ATOM 1493 C C . ALA A 1 201 ? 3.409 -8.749 0.955 1.00 88.75 201 ALA A C 1
ATOM 1495 O O . ALA A 1 201 ? 4.315 -9.181 0.246 1.00 88.75 201 ALA A O 1
ATOM 1496 N N . VAL A 1 202 ? 2.523 -7.855 0.502 1.00 87.06 202 VAL A N 1
ATOM 1497 C CA . VAL A 1 202 ? 2.540 -7.324 -0.872 1.00 87.06 202 VAL A CA 1
ATOM 1498 C C . VAL A 1 202 ? 3.845 -6.580 -1.159 1.00 87.06 202 VAL A C 1
ATOM 1500 O O . VAL A 1 202 ? 4.465 -6.811 -2.198 1.00 87.06 202 VAL A O 1
ATOM 1503 N N . LEU A 1 203 ? 4.301 -5.728 -0.236 1.00 84.88 203 LEU A N 1
ATOM 1504 C CA . LEU A 1 203 ? 5.568 -5.002 -0.364 1.00 84.88 203 LEU A CA 1
ATOM 1505 C C . LEU A 1 203 ? 6.765 -5.959 -0.395 1.00 84.88 203 LEU A C 1
ATOM 1507 O O . LEU A 1 203 ? 7.653 -5.794 -1.229 1.00 84.88 203 LEU A O 1
ATOM 1511 N N . GLY A 1 204 ? 6.764 -6.984 0.460 1.00 88.00 204 GLY A N 1
ATOM 1512 C CA . GLY A 1 204 ? 7.797 -8.016 0.501 1.00 88.00 204 GLY A CA 1
ATOM 1513 C C . GLY A 1 204 ? 7.870 -8.824 -0.793 1.00 88.00 204 GLY A C 1
ATOM 1514 O O . GLY A 1 204 ? 8.955 -8.987 -1.346 1.00 88.00 204 GLY A O 1
ATOM 1515 N N . VAL A 1 205 ? 6.724 -9.263 -1.325 1.00 89.62 205 VAL A N 1
ATOM 1516 C CA . VAL A 1 205 ? 6.648 -9.962 -2.620 1.00 89.62 205 VAL A CA 1
ATOM 1517 C C . VAL A 1 205 ? 7.132 -9.053 -3.749 1.00 89.62 205 VAL A C 1
ATOM 1519 O O . VAL A 1 205 ? 7.967 -9.466 -4.548 1.00 89.62 205 VAL A O 1
ATOM 1522 N N . THR A 1 206 ? 6.676 -7.800 -3.788 1.00 86.31 206 THR A N 1
ATOM 1523 C CA . THR A 1 206 ? 7.077 -6.828 -4.820 1.00 86.31 206 THR A CA 1
ATOM 1524 C C . THR A 1 206 ? 8.585 -6.577 -4.792 1.00 86.31 206 THR A C 1
ATOM 1526 O O . THR A 1 206 ? 9.239 -6.624 -5.833 1.00 86.31 206 THR A O 1
ATOM 1529 N N . ALA A 1 207 ? 9.154 -6.361 -3.604 1.00 86.12 207 ALA A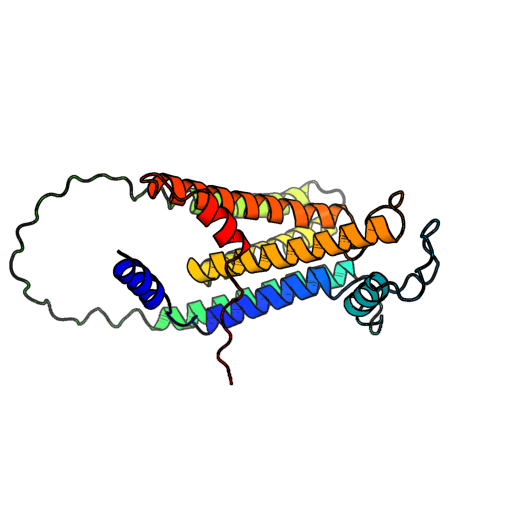 N 1
ATOM 1530 C CA . ALA A 1 207 ? 10.590 -6.179 -3.423 1.00 86.12 207 ALA A CA 1
ATOM 1531 C C . ALA A 1 207 ? 11.380 -7.439 -3.798 1.00 86.12 207 ALA A C 1
ATOM 1533 O O . ALA A 1 207 ? 12.388 -7.341 -4.493 1.00 86.12 207 ALA A O 1
ATOM 1534 N N . GLY A 1 208 ? 10.902 -8.619 -3.393 1.00 89.69 208 GLY A N 1
ATOM 1535 C CA . GLY A 1 208 ? 11.508 -9.900 -3.745 1.00 89.69 208 GLY A CA 1
ATOM 1536 C C . GLY A 1 208 ? 11.552 -10.122 -5.255 1.00 89.69 208 GLY A C 1
ATOM 1537 O O . GLY A 1 208 ? 12.606 -10.457 -5.790 1.00 89.69 208 GLY A O 1
ATOM 1538 N N . VAL A 1 209 ? 10.448 -9.852 -5.959 1.00 88.62 209 VAL A N 1
ATOM 1539 C CA . VAL A 1 209 ? 10.388 -9.927 -7.428 1.00 88.62 209 VAL A CA 1
ATOM 1540 C C . VAL A 1 209 ? 11.317 -8.897 -8.073 1.00 88.62 209 VAL A C 1
ATOM 1542 O O . VAL A 1 209 ? 12.024 -9.239 -9.016 1.00 88.62 209 VAL A O 1
ATOM 1545 N N . ALA A 1 210 ? 11.369 -7.662 -7.562 1.00 86.38 210 ALA A N 1
ATOM 1546 C CA . ALA A 1 210 ? 12.263 -6.627 -8.086 1.00 86.38 210 ALA A CA 1
ATOM 1547 C C . ALA A 1 210 ? 13.746 -7.015 -7.948 1.00 86.38 210 ALA A C 1
ATOM 1549 O O . ALA A 1 210 ? 14.518 -6.878 -8.897 1.00 86.38 210 ALA A O 1
ATOM 1550 N N . ILE A 1 211 ? 14.137 -7.545 -6.785 1.00 87.56 211 ILE A N 1
ATOM 1551 C CA . ILE A 1 211 ? 15.497 -8.032 -6.521 1.00 87.56 211 ILE A CA 1
ATOM 1552 C C . ILE A 1 211 ? 15.810 -9.238 -7.412 1.00 87.56 211 ILE A C 1
ATOM 1554 O O . ILE A 1 211 ? 16.868 -9.278 -8.043 1.00 87.56 211 ILE A O 1
ATOM 1558 N N . TRP A 1 212 ? 14.886 -10.200 -7.506 1.00 90.12 212 TRP A N 1
ATOM 1559 C CA . TRP A 1 212 ? 15.060 -11.381 -8.349 1.00 90.12 212 TRP A CA 1
ATOM 1560 C C . TRP A 1 212 ? 15.225 -10.994 -9.821 1.00 90.12 212 TRP A C 1
ATOM 1562 O O . TRP A 1 212 ? 16.128 -11.495 -10.489 1.00 90.12 212 TRP A O 1
ATOM 1572 N N . TYR A 1 213 ? 14.427 -10.039 -10.304 1.00 87.00 213 TYR A N 1
ATOM 1573 C CA . TYR A 1 213 ? 14.562 -9.492 -11.650 1.00 87.00 213 TYR A CA 1
ATOM 1574 C C . TYR A 1 213 ? 15.909 -8.802 -11.869 1.00 87.00 213 TYR A C 1
ATOM 1576 O O . TYR A 1 213 ? 16.571 -9.067 -12.871 1.00 87.00 213 TYR A O 1
ATOM 1584 N N . HIS A 1 214 ? 16.332 -7.944 -10.937 1.00 86.75 214 HIS A N 1
ATOM 1585 C CA . HIS A 1 214 ? 17.592 -7.208 -11.038 1.00 86.75 214 HIS A CA 1
ATOM 1586 C C . HIS A 1 214 ? 18.790 -8.155 -11.196 1.00 86.75 214 HIS A C 1
ATOM 1588 O O . HIS A 1 214 ? 19.561 -8.017 -12.145 1.00 86.75 214 HIS A O 1
ATOM 1594 N N . TYR A 1 215 ? 18.892 -9.179 -10.344 1.00 89.12 215 TYR A N 1
ATOM 1595 C CA . TYR A 1 215 ? 19.965 -10.171 -10.448 1.00 89.12 215 TYR A CA 1
ATOM 1596 C C . TYR A 1 215 ? 19.797 -11.133 -11.629 1.00 89.12 215 TYR A C 1
ATOM 1598 O O . TYR A 1 215 ? 20.795 -11.573 -12.194 1.00 89.12 215 TYR A O 1
ATOM 1606 N N . GLY A 1 216 ? 18.560 -11.456 -12.018 1.00 86.56 216 GLY A N 1
ATOM 1607 C CA . GLY A 1 216 ? 18.282 -12.364 -13.132 1.00 86.56 216 GLY A CA 1
ATOM 1608 C C . GLY A 1 216 ? 18.514 -11.752 -14.515 1.00 86.56 216 GLY A C 1
ATOM 1609 O O . GLY A 1 216 ? 18.763 -12.491 -15.463 1.00 86.56 216 GLY A O 1
ATOM 1610 N N . ARG A 1 217 ? 18.422 -10.421 -14.650 1.00 85.62 217 ARG A N 1
ATOM 1611 C CA . ARG A 1 217 ? 18.548 -9.728 -15.942 1.00 85.62 217 ARG A CA 1
ATOM 1612 C C . ARG A 1 217 ? 19.894 -9.070 -16.139 1.00 85.62 217 ARG A C 1
ATOM 1614 O O . ARG A 1 217 ? 20.507 -9.311 -17.169 1.00 85.62 217 ARG A O 1
ATOM 1621 N N . ASN A 1 218 ? 20.318 -8.218 -15.211 1.00 81.75 218 ASN A N 1
ATOM 1622 C CA . ASN A 1 218 ? 21.665 -7.663 -15.163 1.00 81.75 218 ASN A CA 1
ATOM 1623 C C . ASN A 1 218 ? 21.809 -6.795 -13.893 1.00 81.75 218 ASN A C 1
ATOM 1625 O O . ASN A 1 218 ? 21.143 -5.757 -13.808 1.00 81.75 218 ASN A O 1
ATOM 1629 N N . PRO A 1 219 ? 22.696 -7.141 -12.942 1.00 83.19 219 PRO A N 1
ATOM 1630 C CA . PRO A 1 219 ? 22.904 -6.339 -11.737 1.00 83.19 219 PRO A CA 1
ATOM 1631 C C . PRO A 1 219 ? 23.587 -4.985 -12.002 1.00 83.19 219 PRO A C 1
ATOM 1633 O O . PRO A 1 219 ? 23.611 -4.134 -11.118 1.00 83.19 219 PRO A O 1
ATOM 1636 N N . THR A 1 220 ? 24.156 -4.753 -13.192 1.00 84.94 220 THR A N 1
ATOM 1637 C CA . THR A 1 220 ? 24.713 -3.436 -13.551 1.00 84.94 220 THR A CA 1
ATOM 1638 C C . THR A 1 220 ? 23.642 -2.451 -14.015 1.00 84.94 220 THR A C 1
ATOM 1640 O O . THR A 1 220 ? 23.885 -1.244 -14.020 1.00 84.94 220 THR A O 1
ATOM 1643 N N . LEU A 1 221 ? 22.454 -2.945 -14.382 1.00 80.88 221 LEU A N 1
ATOM 1644 C CA . LEU A 1 221 ? 21.329 -2.118 -14.797 1.00 80.88 221 LEU A CA 1
ATOM 1645 C C . LEU A 1 221 ? 20.468 -1.708 -13.603 1.00 80.88 221 LEU A C 1
ATOM 1647 O O . LEU A 1 221 ? 20.360 -2.396 -12.587 1.00 80.88 221 LEU A O 1
ATOM 1651 N N . ARG A 1 222 ? 19.802 -0.566 -13.754 1.00 80.44 222 ARG A N 1
ATOM 1652 C CA . ARG A 1 222 ? 18.854 -0.045 -12.772 1.00 80.44 222 ARG A CA 1
ATOM 1653 C C . ARG A 1 222 ? 17.689 -1.030 -12.587 1.00 80.44 222 ARG A C 1
ATOM 1655 O O . ARG A 1 222 ? 17.208 -1.632 -13.545 1.00 80.44 222 ARG A O 1
ATOM 1662 N N . ALA A 1 223 ? 17.229 -1.201 -11.346 1.00 76.44 223 ALA A N 1
ATOM 1663 C CA . ALA A 1 223 ? 16.072 -2.039 -11.031 1.00 76.44 223 ALA A CA 1
ATOM 1664 C C . ALA A 1 223 ? 14.765 -1.359 -11.485 1.00 76.44 223 ALA A C 1
ATOM 1666 O O . ALA A 1 223 ? 14.060 -0.730 -10.695 1.00 76.44 223 ALA A O 1
ATOM 1667 N N . ASP A 1 224 ? 14.463 -1.481 -12.777 1.00 71.44 224 ASP A N 1
ATOM 1668 C CA . ASP A 1 224 ? 13.314 -0.836 -13.420 1.00 71.44 224 ASP A CA 1
ATOM 1669 C C . ASP A 1 224 ? 12.099 -1.773 -13.560 1.00 71.44 224 ASP A C 1
ATOM 1671 O O . ASP A 1 224 ? 11.075 -1.382 -14.096 1.00 71.44 224 ASP A O 1
ATOM 1675 N N . PHE A 1 225 ? 12.129 -3.007 -13.058 1.00 70.44 225 PHE A N 1
ATOM 1676 C CA . PHE A 1 225 ? 10.991 -3.940 -13.126 1.00 70.44 225 PHE A CA 1
ATOM 1677 C C . PHE A 1 225 ? 10.747 -4.603 -11.763 1.00 70.44 225 PHE A C 1
ATOM 1679 O O . PHE A 1 225 ? 11.717 -4.811 -11.033 1.00 70.44 225 PHE A O 1
ATOM 1686 N N . PRO A 1 226 ? 9.494 -4.942 -11.377 1.00 63.09 226 PRO A N 1
ATOM 1687 C CA . PRO A 1 226 ? 8.194 -4.681 -12.046 1.00 63.09 226 PRO A CA 1
ATOM 1688 C C . PRO A 1 226 ? 7.725 -3.221 -11.925 1.00 63.09 226 PRO A C 1
ATOM 1690 O O . PRO A 1 226 ? 6.662 -2.796 -12.384 1.00 63.09 226 PRO A O 1
ATOM 1693 N N . VAL A 1 227 ? 8.519 -2.423 -11.229 1.00 62.22 227 VAL A N 1
ATOM 1694 C CA . VAL A 1 227 ? 8.090 -1.145 -10.692 1.00 62.22 227 VAL A CA 1
ATOM 1695 C C . VAL A 1 227 ? 8.292 0.025 -11.669 1.00 62.22 227 VAL A C 1
ATOM 1697 O O . VAL A 1 227 ? 7.534 0.989 -11.614 1.00 62.22 227 VAL A O 1
ATOM 1700 N N . GLY A 1 228 ? 9.247 -0.051 -12.593 1.00 63.66 228 GLY A N 1
ATOM 1701 C CA . GLY A 1 228 ? 9.561 1.006 -13.568 1.00 63.66 228 GLY A CA 1
ATOM 1702 C C . GLY A 1 228 ? 10.653 1.974 -13.109 1.00 63.66 228 GLY A C 1
ATOM 1703 O O . GLY A 1 228 ? 11.324 2.579 -13.934 1.00 63.66 228 GLY A O 1
ATOM 1704 N N . ASN A 1 229 ? 10.809 2.168 -11.796 1.00 70.56 229 ASN A N 1
ATOM 1705 C CA . ASN A 1 229 ? 11.672 3.203 -11.232 1.00 70.56 229 ASN A CA 1
ATOM 1706 C C . ASN A 1 229 ? 12.163 2.791 -9.827 1.00 70.56 229 ASN A C 1
ATOM 1708 O O . ASN A 1 229 ? 11.329 2.583 -8.946 1.00 70.56 229 ASN A O 1
ATOM 1712 N N . PRO A 1 230 ? 13.472 2.743 -9.529 1.00 74.12 230 PRO A N 1
ATOM 1713 C CA . PRO A 1 230 ? 13.970 2.435 -8.190 1.00 74.12 230 PRO A CA 1
ATOM 1714 C C . PRO A 1 230 ? 13.600 3.487 -7.146 1.00 74.12 230 PRO A C 1
ATOM 1716 O O . PRO A 1 230 ? 13.589 3.166 -5.964 1.00 74.12 230 PRO A O 1
ATOM 1719 N N . VAL A 1 231 ? 13.245 4.717 -7.545 1.00 73.75 231 VAL A N 1
ATOM 1720 C CA . VAL A 1 231 ? 12.628 5.675 -6.612 1.00 73.75 231 VAL A CA 1
ATOM 1721 C C . VAL A 1 231 ? 11.307 5.114 -6.101 1.00 73.75 231 VAL A C 1
ATOM 1723 O O . VAL A 1 231 ? 11.040 5.180 -4.908 1.00 73.75 231 VAL A O 1
ATOM 1726 N N . PHE A 1 232 ? 10.523 4.482 -6.976 1.00 68.88 232 PHE A N 1
ATOM 1727 C CA . PHE A 1 232 ? 9.269 3.859 -6.579 1.00 68.88 232 PHE A CA 1
ATOM 1728 C C . PHE A 1 232 ? 9.505 2.601 -5.727 1.00 68.88 232 PHE A C 1
ATOM 1730 O O . PHE A 1 232 ? 8.788 2.366 -4.756 1.00 68.88 232 PHE A O 1
ATOM 1737 N N . LEU A 1 233 ? 10.550 1.817 -6.021 1.00 76.31 233 LEU A N 1
ATOM 1738 C CA . LEU A 1 233 ? 10.960 0.706 -5.153 1.00 76.31 233 LEU A CA 1
ATOM 1739 C C . LEU A 1 233 ? 11.336 1.215 -3.752 1.00 76.31 233 LEU A C 1
ATOM 1741 O O . LEU A 1 233 ? 10.893 0.649 -2.756 1.00 76.31 233 LEU A O 1
ATOM 1745 N N . ALA A 1 234 ? 12.092 2.312 -3.661 1.00 77.19 234 ALA A N 1
ATOM 1746 C CA . ALA A 1 234 ? 12.437 2.937 -2.389 1.00 77.19 234 ALA A CA 1
ATOM 1747 C C . ALA A 1 234 ? 11.191 3.448 -1.645 1.00 77.19 234 ALA A C 1
ATOM 1749 O O . ALA A 1 234 ? 11.053 3.188 -0.449 1.00 77.19 234 ALA A O 1
ATOM 1750 N N . THR A 1 235 ? 10.244 4.092 -2.339 1.00 68.44 235 THR A N 1
ATOM 1751 C CA . THR A 1 235 ? 8.974 4.516 -1.724 1.00 68.44 235 THR A CA 1
ATOM 1752 C C . THR A 1 235 ? 8.091 3.346 -1.303 1.00 68.44 235 THR A C 1
ATOM 1754 O O . THR A 1 235 ? 7.238 3.539 -0.450 1.00 68.44 235 THR A O 1
ATOM 1757 N N . CYS A 1 236 ? 8.296 2.139 -1.836 1.00 72.50 236 CYS A N 1
ATOM 1758 C CA . CYS A 1 236 ? 7.650 0.918 -1.345 1.00 72.50 236 CYS A CA 1
ATOM 1759 C C . CYS A 1 236 ? 8.386 0.329 -0.128 1.00 72.50 236 CYS A C 1
ATOM 1761 O O . CYS A 1 236 ? 7.763 -0.084 0.850 1.00 72.50 236 CYS A O 1
ATOM 1763 N N . LEU A 1 237 ? 9.721 0.305 -0.164 1.00 79.44 237 LEU A N 1
ATOM 1764 C CA . LEU A 1 237 ? 10.550 -0.299 0.879 1.00 79.44 237 LEU A CA 1
ATOM 1765 C C . LEU A 1 237 ? 10.534 0.492 2.186 1.00 79.44 237 LEU A C 1
ATOM 1767 O O . LEU A 1 237 ? 10.424 -0.112 3.247 1.00 79.44 237 LEU A O 1
ATOM 1771 N N . ILE A 1 238 ? 10.619 1.823 2.133 1.00 76.19 238 ILE A N 1
ATOM 1772 C CA . ILE A 1 238 ? 10.639 2.672 3.335 1.00 76.19 238 ILE A CA 1
ATOM 1773 C C . ILE A 1 238 ? 9.402 2.440 4.227 1.00 76.19 238 ILE A C 1
ATOM 1775 O O . ILE A 1 238 ? 9.594 2.125 5.407 1.00 76.19 238 ILE A O 1
ATOM 1779 N N . PRO A 1 239 ? 8.151 2.537 3.722 1.00 72.75 239 PRO A N 1
ATOM 1780 C CA . PRO A 1 239 ? 6.962 2.243 4.519 1.00 72.75 239 PRO A CA 1
ATOM 1781 C C . PRO A 1 239 ? 6.899 0.773 4.948 1.00 72.75 239 PRO A C 1
ATOM 1783 O O . PRO A 1 239 ? 6.504 0.491 6.075 1.00 72.75 239 PRO A O 1
ATOM 1786 N N . GLY A 1 240 ? 7.346 -0.168 4.108 1.00 75.44 240 GLY A N 1
ATOM 1787 C CA . GLY A 1 240 ? 7.411 -1.586 4.476 1.00 75.44 240 GLY A CA 1
ATOM 1788 C C . GLY A 1 240 ? 8.346 -1.851 5.660 1.00 75.44 240 GLY A C 1
ATOM 1789 O O . GLY A 1 240 ? 7.962 -2.518 6.617 1.00 75.44 240 GLY A O 1
ATOM 1790 N N . ILE A 1 241 ? 9.550 -1.275 5.638 1.00 79.81 241 ILE A N 1
ATOM 1791 C CA . ILE A 1 241 ? 10.544 -1.399 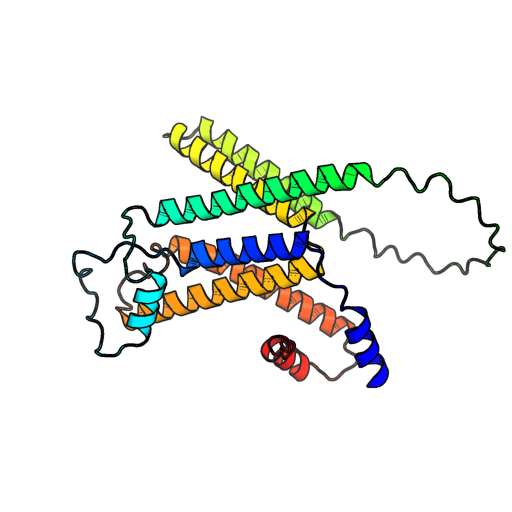6.712 1.00 79.81 241 ILE A CA 1
ATOM 1792 C C . ILE A 1 241 ? 10.042 -0.721 7.986 1.00 79.81 241 ILE A C 1
ATOM 1794 O O . ILE A 1 241 ? 10.122 -1.310 9.061 1.00 79.81 241 ILE A O 1
ATOM 1798 N N . THR A 1 242 ? 9.500 0.496 7.891 1.00 75.12 242 THR A N 1
ATOM 1799 C CA . THR A 1 242 ? 8.963 1.195 9.073 1.00 75.12 242 THR A CA 1
ATOM 1800 C C . THR A 1 242 ? 7.793 0.439 9.695 1.00 75.12 242 THR A C 1
ATOM 1802 O O . THR A 1 242 ? 7.751 0.289 10.917 1.00 75.12 242 THR A O 1
ATOM 1805 N N . LEU A 1 243 ? 6.894 -0.116 8.880 1.00 73.19 243 LEU A N 1
ATOM 1806 C CA . LEU A 1 243 ? 5.788 -0.942 9.355 1.00 73.19 243 LEU A CA 1
ATOM 1807 C C . LEU A 1 243 ? 6.295 -2.251 9.983 1.00 73.19 243 LEU A C 1
ATOM 1809 O O . LEU A 1 243 ? 5.874 -2.588 11.089 1.00 73.19 243 LEU A O 1
ATOM 1813 N N . ALA A 1 244 ? 7.256 -2.940 9.360 1.00 77.12 244 ALA A N 1
ATOM 1814 C CA . ALA A 1 244 ? 7.882 -4.140 9.922 1.00 77.12 244 ALA A CA 1
ATOM 1815 C C . ALA A 1 244 ? 8.543 -3.867 11.280 1.00 77.12 244 ALA A C 1
ATOM 1817 O O . ALA A 1 244 ? 8.346 -4.625 12.229 1.00 77.12 244 ALA A O 1
ATOM 1818 N N . LEU A 1 245 ? 9.281 -2.759 11.395 1.00 80.88 245 LEU A N 1
ATOM 1819 C CA . LEU A 1 245 ? 9.892 -2.338 12.652 1.00 80.88 245 LEU A CA 1
ATOM 1820 C C . LEU A 1 245 ? 8.831 -2.021 13.705 1.00 80.88 245 LEU A C 1
ATOM 1822 O O . LEU A 1 245 ? 8.991 -2.433 14.848 1.00 80.88 245 LEU A O 1
ATOM 1826 N N . SER A 1 246 ? 7.737 -1.347 13.340 1.00 73.62 246 SER A N 1
ATOM 1827 C CA . SER A 1 246 ? 6.658 -1.042 14.289 1.00 73.62 246 SER A CA 1
ATOM 1828 C C . SER A 1 246 ? 6.020 -2.308 14.871 1.00 73.62 246 SER A C 1
ATOM 1830 O O . SER A 1 246 ? 5.900 -2.416 16.091 1.00 73.62 246 SER A O 1
ATOM 1832 N N . LEU A 1 247 ? 5.733 -3.308 14.028 1.00 76.00 247 LEU A N 1
ATOM 1833 C CA . LEU A 1 247 ? 5.205 -4.604 14.460 1.00 76.00 247 LEU A CA 1
ATOM 1834 C C . LEU A 1 247 ? 6.226 -5.381 15.302 1.00 76.00 247 LEU A C 1
ATOM 1836 O O . LEU A 1 247 ? 5.862 -6.026 16.284 1.00 76.00 247 LEU A O 1
ATOM 1840 N N . LEU A 1 248 ? 7.513 -5.298 14.951 1.00 81.62 248 LEU A N 1
ATOM 1841 C CA . LEU A 1 248 ? 8.586 -5.906 15.734 1.00 81.62 248 LEU A CA 1
ATOM 1842 C C . LEU A 1 248 ? 8.689 -5.266 17.125 1.00 81.62 248 LEU A C 1
ATOM 1844 O O . LEU A 1 248 ? 8.790 -5.984 18.117 1.00 81.62 248 LEU A O 1
ATOM 1848 N N . PHE A 1 249 ? 8.644 -3.934 17.218 1.00 78.00 249 PHE A N 1
ATOM 1849 C CA . PHE A 1 249 ? 8.686 -3.219 18.494 1.00 78.00 249 PHE A CA 1
ATOM 1850 C C . PHE A 1 249 ? 7.468 -3.529 19.360 1.00 78.00 249 PHE A C 1
ATOM 1852 O O . PHE A 1 249 ? 7.641 -3.782 20.549 1.00 78.00 249 PHE A O 1
ATOM 1859 N N . GLU A 1 250 ? 6.272 -3.572 18.775 1.00 74.00 250 GLU A N 1
ATOM 1860 C CA . GLU A 1 250 ? 5.048 -3.989 19.464 1.00 74.00 250 GLU A CA 1
ATOM 1861 C C . GLU A 1 250 ? 5.163 -5.426 19.997 1.00 74.00 250 GLU A C 1
ATOM 1863 O O . GLU A 1 250 ? 4.890 -5.689 21.169 1.00 74.00 250 GLU A O 1
ATOM 1868 N N . GLY A 1 251 ? 5.665 -6.353 19.176 1.00 76.38 251 GLY A N 1
ATOM 1869 C CA . GLY A 1 251 ? 5.937 -7.724 19.603 1.00 76.38 251 GLY A CA 1
ATOM 1870 C C . GLY A 1 251 ? 6.958 -7.789 20.744 1.00 76.38 251 GLY A C 1
ATOM 1871 O O . GLY A 1 251 ? 6.771 -8.538 21.702 1.00 76.38 251 GLY A O 1
ATOM 1872 N N . LEU A 1 252 ? 8.015 -6.973 20.691 1.00 82.00 252 LEU A N 1
ATOM 1873 C CA . LEU A 1 252 ? 9.048 -6.903 21.728 1.00 82.00 252 LEU A CA 1
ATOM 1874 C C . LEU A 1 252 ? 8.536 -6.296 23.042 1.00 82.00 252 LEU A C 1
ATOM 1876 O O . LEU A 1 252 ? 8.925 -6.772 24.112 1.00 82.00 252 LEU A O 1
ATOM 1880 N N . THR A 1 253 ? 7.691 -5.263 22.997 1.00 77.62 253 THR A N 1
ATOM 1881 C CA . THR A 1 253 ? 7.110 -4.647 24.201 1.00 77.62 253 THR A CA 1
ATOM 1882 C C . THR A 1 253 ? 6.070 -5.560 24.837 1.00 77.62 253 THR A C 1
ATOM 1884 O O . THR A 1 253 ? 6.152 -5.798 26.044 1.00 77.62 253 THR A O 1
ATOM 1887 N N . ALA A 1 254 ? 5.177 -6.157 24.040 1.00 72.94 254 ALA A N 1
ATOM 1888 C CA . ALA A 1 254 ? 4.229 -7.170 24.504 1.00 72.94 254 ALA A CA 1
ATOM 1889 C C . ALA A 1 254 ? 4.963 -8.372 25.116 1.00 72.94 254 ALA A C 1
ATOM 1891 O O . ALA A 1 254 ? 4.610 -8.855 26.194 1.00 72.94 254 ALA A O 1
ATOM 1892 N N . TYR A 1 255 ? 6.056 -8.802 24.481 1.00 70.88 255 TYR A N 1
ATOM 1893 C CA . TYR A 1 255 ? 6.908 -9.856 25.007 1.00 70.88 255 TYR A CA 1
ATOM 1894 C C . TYR A 1 255 ? 7.557 -9.468 26.340 1.00 70.88 255 TYR A C 1
ATOM 1896 O O . TYR A 1 255 ? 7.493 -10.250 27.284 1.00 70.88 255 TYR A O 1
ATOM 1904 N N . ARG A 1 256 ? 8.153 -8.271 26.461 1.00 78.88 256 ARG A N 1
ATOM 1905 C CA . ARG A 1 256 ? 8.743 -7.783 27.725 1.00 78.88 256 ARG A CA 1
ATOM 1906 C C . ARG A 1 256 ? 7.708 -7.703 28.846 1.00 78.88 256 ARG A C 1
ATOM 1908 O O . ARG A 1 256 ? 8.020 -8.119 29.956 1.00 78.88 256 ARG A O 1
ATOM 1915 N N . ALA A 1 257 ? 6.496 -7.242 28.545 1.00 75.38 257 ALA A N 1
ATOM 1916 C CA . ALA A 1 257 ? 5.391 -7.210 29.500 1.00 75.38 257 ALA A CA 1
ATOM 1917 C C . ALA A 1 257 ? 4.941 -8.624 29.921 1.00 75.38 257 ALA A C 1
ATOM 1919 O O . ALA A 1 257 ? 4.567 -8.838 31.070 1.00 75.38 257 ALA A O 1
ATOM 1920 N N . SER A 1 258 ? 5.031 -9.606 29.017 1.00 71.50 258 SER A N 1
ATOM 1921 C CA . SER A 1 258 ? 4.682 -11.008 29.283 1.00 71.50 258 SER A CA 1
ATOM 1922 C C . SER A 1 258 ? 5.805 -11.833 29.938 1.00 71.50 258 SER A C 1
ATOM 1924 O O . SER A 1 258 ? 5.544 -12.949 30.392 1.00 71.50 258 SER A O 1
ATOM 1926 N N . ARG A 1 259 ? 7.054 -11.344 29.966 1.00 60.09 259 ARG A N 1
ATOM 1927 C CA . ARG A 1 259 ? 8.245 -12.089 30.416 1.00 60.09 259 ARG A CA 1
ATOM 1928 C C . ARG A 1 259 ? 8.423 -11.935 31.935 1.00 60.09 259 ARG A C 1
ATOM 1930 O O . ARG A 1 259 ? 9.222 -11.136 32.398 1.00 60.09 259 ARG A O 1
ATOM 1937 N N . SER A 1 260 ? 7.686 -12.666 32.766 1.00 53.12 260 SER A N 1
ATOM 1938 C CA . SER A 1 260 ? 7.967 -14.066 33.136 1.00 53.12 260 SER A CA 1
ATOM 1939 C C . SER A 1 260 ? 8.800 -14.892 32.127 1.00 53.12 260 SER A C 1
ATOM 1941 O O . SER A 1 260 ? 8.305 -15.646 31.294 1.00 53.12 260 SER A O 1
ATOM 1943 N N . GLY A 1 261 ? 10.128 -14.755 32.201 1.00 50.09 261 GLY A N 1
ATOM 1944 C CA . GLY A 1 261 ? 11.103 -15.806 31.866 1.00 50.09 261 GLY A CA 1
ATOM 1945 C C . GLY A 1 261 ? 11.362 -16.234 30.408 1.00 50.09 261 GLY A C 1
ATOM 1946 O O . GLY A 1 261 ? 12.380 -15.845 29.831 1.00 50.09 261 GLY A O 1
ATOM 1947 N N . LYS A 1 262 ? 10.585 -17.171 29.845 1.00 55.88 262 LYS A N 1
ATOM 1948 C CA . LYS A 1 262 ? 11.199 -18.302 29.097 1.00 55.88 262 LYS A CA 1
ATOM 1949 C C . LYS A 1 262 ? 10.895 -18.472 27.590 1.00 55.88 262 LYS A C 1
ATOM 1951 O O . LYS A 1 262 ? 11.375 -19.445 27.020 1.00 55.88 262 LYS A O 1
ATOM 1956 N N . HIS A 1 263 ? 10.189 -17.572 26.896 1.00 56.25 263 HIS A N 1
ATOM 1957 C CA . HIS A 1 263 ? 9.604 -17.916 25.573 1.00 56.25 263 HIS A CA 1
ATOM 1958 C C . HIS A 1 263 ? 10.085 -17.123 24.333 1.00 56.25 263 HIS A C 1
ATOM 1960 O O . HIS A 1 263 ? 9.393 -17.106 23.319 1.00 56.25 263 HIS A O 1
ATOM 1966 N N . LEU A 1 264 ? 11.276 -16.511 24.348 1.00 55.62 264 LEU A N 1
ATOM 1967 C CA . LEU A 1 264 ? 11.739 -15.617 23.262 1.00 55.62 264 LEU A CA 1
ATOM 1968 C C . LEU A 1 264 ? 11.880 -16.315 21.898 1.00 55.62 264 LEU A C 1
ATOM 1970 O O . LEU A 1 264 ? 11.478 -15.764 20.877 1.00 55.62 264 LEU A O 1
ATOM 1974 N N . ALA A 1 265 ? 12.405 -17.542 21.881 1.00 57.75 265 ALA A N 1
ATOM 1975 C CA . ALA A 1 265 ? 12.570 -18.307 20.645 1.00 57.75 265 ALA A CA 1
ATOM 1976 C C . ALA A 1 265 ? 11.220 -18.729 20.040 1.00 57.75 265 ALA A C 1
ATOM 1978 O O . ALA A 1 265 ? 11.079 -18.776 18.824 1.00 57.75 265 ALA A O 1
ATOM 1979 N N . VAL A 1 266 ? 10.206 -18.965 20.880 1.00 59.75 266 VAL A N 1
ATOM 1980 C CA . VAL A 1 266 ? 8.873 -19.394 20.435 1.00 59.75 266 VAL A CA 1
ATOM 1981 C C . VAL A 1 266 ? 8.112 -18.246 19.783 1.00 59.75 266 VAL A C 1
ATOM 1983 O O . VAL A 1 266 ? 7.394 -18.493 18.831 1.00 59.75 266 VAL A O 1
ATOM 1986 N N . VAL A 1 267 ? 8.290 -16.997 20.227 1.00 60.94 267 VAL A N 1
ATOM 1987 C CA . VAL A 1 267 ? 7.575 -15.843 19.646 1.00 60.94 267 VAL A CA 1
ATOM 1988 C C . VAL A 1 267 ? 8.118 -15.460 18.272 1.00 60.94 267 VAL A C 1
ATOM 1990 O O . VAL A 1 267 ? 7.333 -15.178 17.378 1.00 60.94 267 VAL A O 1
ATOM 1993 N N . ILE A 1 268 ? 9.437 -15.499 18.065 1.00 61.72 268 ILE A N 1
ATOM 1994 C CA . ILE A 1 268 ? 10.029 -15.228 16.742 1.00 61.72 268 ILE A CA 1
ATOM 1995 C C . ILE A 1 268 ? 9.647 -16.336 15.756 1.00 61.72 268 ILE A C 1
ATOM 1997 O O . ILE A 1 268 ? 9.237 -16.054 14.635 1.00 61.72 268 ILE A O 1
ATOM 2001 N N . VAL A 1 269 ? 9.710 -17.594 16.199 1.00 62.00 269 VAL A N 1
ATOM 2002 C CA . VAL A 1 269 ? 9.260 -18.748 15.416 1.00 62.00 269 VAL A CA 1
ATOM 2003 C C . VAL A 1 269 ? 7.753 -18.660 15.163 1.00 62.00 269 VAL A C 1
ATOM 2005 O O . VAL A 1 269 ? 7.357 -18.842 14.030 1.00 62.00 269 VAL A O 1
ATOM 2008 N N . ALA A 1 270 ? 6.914 -18.292 16.135 1.00 60.44 270 ALA A N 1
ATOM 2009 C CA . ALA A 1 270 ? 5.465 -18.145 15.956 1.00 60.44 270 ALA A CA 1
ATOM 2010 C C . ALA A 1 270 ? 5.076 -16.951 15.073 1.00 60.44 270 ALA A C 1
ATOM 2012 O O . ALA A 1 270 ? 4.137 -17.066 14.305 1.00 60.44 270 ALA A O 1
ATOM 2013 N N . LEU A 1 271 ? 5.808 -15.835 15.105 1.00 59.16 271 LEU A N 1
ATOM 2014 C CA . LEU A 1 271 ? 5.590 -14.719 14.175 1.00 59.16 271 LEU A CA 1
ATOM 2015 C C . LEU A 1 271 ? 5.994 -15.075 12.735 1.00 59.16 271 LEU A C 1
ATOM 2017 O O . LEU A 1 271 ? 5.446 -14.508 11.794 1.00 59.16 271 LEU A O 1
ATOM 2021 N N . LEU A 1 272 ? 6.928 -16.017 12.561 1.00 59.06 272 LEU A N 1
ATOM 2022 C CA . LEU A 1 272 ? 7.362 -16.526 11.254 1.00 59.06 272 LEU A CA 1
ATOM 2023 C C . LEU A 1 272 ? 6.585 -17.779 10.791 1.00 59.06 272 LEU A C 1
ATOM 2025 O O . LEU A 1 272 ? 6.537 -18.046 9.594 1.00 59.06 272 LEU A O 1
ATOM 2029 N N . LEU A 1 273 ? 5.987 -18.545 11.713 1.00 53.19 273 LEU A N 1
ATOM 2030 C CA . LEU A 1 273 ? 5.279 -19.818 11.483 1.00 53.19 273 LEU A CA 1
ATOM 2031 C C . LEU A 1 273 ? 3.802 -19.789 11.892 1.00 53.19 273 LEU A C 1
ATOM 2033 O O . LEU A 1 273 ? 3.172 -20.850 11.896 1.00 53.19 273 LEU A O 1
ATOM 2037 N N . GLU A 1 274 ? 3.222 -18.629 12.223 1.00 45.81 274 GLU A N 1
ATOM 2038 C CA . GLU A 1 274 ? 1.767 -18.472 12.306 1.00 45.81 274 GLU A CA 1
ATOM 2039 C C . GLU A 1 274 ? 1.215 -18.805 10.920 1.00 45.81 274 GLU A C 1
ATOM 2041 O O . GLU A 1 274 ? 1.229 -17.998 9.990 1.00 45.81 274 GLU A O 1
ATOM 2046 N N . LYS A 1 275 ? 0.840 -20.079 10.775 1.00 40.59 275 LYS A N 1
ATOM 2047 C CA . LYS A 1 275 ? 0.315 -20.667 9.556 1.00 40.59 275 LYS A CA 1
ATOM 2048 C C . LYS A 1 275 ? -0.773 -19.749 9.005 1.00 40.59 275 LYS A C 1
ATOM 2050 O O . LYS A 1 275 ? -1.585 -19.255 9.794 1.00 40.59 275 LYS A O 1
ATOM 2055 N N . PRO A 1 276 ? -0.862 -19.583 7.673 1.00 43.97 276 PRO A N 1
ATOM 2056 C CA . PRO A 1 276 ? -2.072 -19.043 7.086 1.00 43.97 276 PRO A CA 1
ATOM 2057 C C . PRO A 1 276 ? -3.239 -19.868 7.629 1.00 43.97 276 PRO A C 1
ATOM 2059 O O . PRO A 1 276 ? -3.214 -21.099 7.595 1.00 43.97 276 PRO A O 1
ATOM 2062 N N . TRP A 1 277 ? -4.167 -19.143 8.242 1.00 42.75 277 TRP A N 1
ATOM 2063 C CA . TRP A 1 277 ? -5.487 -19.548 8.699 1.00 42.75 277 TRP A CA 1
ATOM 2064 C C . TRP A 1 277 ? -5.959 -20.901 8.129 1.00 42.75 277 TRP A C 1
ATOM 2066 O O . TRP A 1 277 ? -5.936 -21.067 6.905 1.00 42.75 277 TRP A O 1
ATOM 2076 N N . PRO A 1 278 ? -6.414 -21.869 8.951 1.00 45.22 278 PRO A N 1
ATOM 2077 C CA . PRO A 1 278 ? -7.061 -23.054 8.407 1.00 45.22 278 PRO A CA 1
ATOM 2078 C C . PRO A 1 278 ? -8.317 -22.599 7.656 1.00 45.22 278 PRO A C 1
ATOM 2080 O O . PRO A 1 278 ? -9.275 -22.112 8.257 1.00 45.22 278 PRO A O 1
ATOM 2083 N N . TRP A 1 279 ? -8.289 -22.698 6.327 1.00 36.34 279 TRP A N 1
ATOM 2084 C CA . TRP A 1 279 ? -9.482 -22.544 5.506 1.00 36.34 279 TRP A CA 1
ATOM 2085 C C . TRP A 1 279 ? -10.540 -23.534 6.009 1.00 36.34 279 TRP A C 1
ATOM 2087 O O . TRP A 1 279 ? -10.193 -24.691 6.266 1.00 36.34 279 TRP A O 1
ATOM 2097 N N . PRO A 1 280 ? -11.809 -23.122 6.168 1.00 40.56 280 PRO A N 1
ATOM 2098 C CA . PRO A 1 280 ? -12.875 -24.086 6.366 1.00 40.56 280 PRO A CA 1
ATOM 2099 C C . PRO A 1 280 ? -12.928 -24.966 5.118 1.00 40.56 280 PRO A C 1
ATOM 2101 O O . PRO A 1 280 ? -13.139 -24.470 4.010 1.00 40.56 280 PRO A O 1
ATOM 2104 N N . SER A 1 281 ? -12.675 -26.259 5.296 1.00 39.84 281 SER A N 1
ATOM 2105 C CA . SER A 1 281 ? -12.914 -27.267 4.272 1.00 39.84 281 SER A CA 1
ATOM 2106 C C . SER A 1 281 ? -14.384 -27.167 3.863 1.00 39.84 281 SER A C 1
ATOM 2108 O O . SER A 1 281 ? -15.261 -27.427 4.688 1.00 39.84 281 SER A O 1
ATOM 2110 N N . CYS A 1 282 ? -14.635 -26.713 2.635 1.00 40.34 282 CYS A N 1
ATOM 2111 C CA . CYS A 1 282 ? -15.908 -26.944 1.960 1.00 40.34 282 CYS A CA 1
ATOM 2112 C C . CYS A 1 282 ? -15.930 -28.379 1.436 1.00 40.34 282 CYS A C 1
ATOM 2114 O O . CYS A 1 282 ? -14.854 -28.845 0.989 1.00 40.34 282 CYS A O 1
#

Secondary structure (DSSP, 8-state):
-HHHHHHHHHHT-PPPPHHHHHHHHHHHHHHHHHHTS-PPPP-SSPPTTPPPPPTT-HHHHHHHHHTGGGSS--TTHHHHHHHHHHHHHHHHHHHHHHHHHHHTTSSSSTT-------------------TTSSTHHHHHHHHHHHHHHHHHHHHHGGG-SSHHHHHHHHHHHHHHHHHHHHHHHH--HHHHHHHHHHHHHHHHHHHHHHHHHHHHH-TTS---TTTS-HHHHHHHHHHHHHHHHHHHHHHHHHHHHH-SSS-HHHHHHHHHH---------

Radius of gyration: 24.51 Å; chains: 1; bounding box: 60×57×76 Å

pLDDT: mean 72.53, std 14.35, range [36.34, 95.81]

Sequence (282 aa):
MISLMTTRLSRDAEPLRPLQAVTLCVLVGVAGGGMLLLSAARPTAPVDGAIEWHEGSPLHAVVELLCLNHQAPTLYAGAVKNYLLGLGAGLTAVALAVALLAGGRGGRHDADDPPSEEPPVETVEEPAWEHGRHHTAPLRTARILCVLYLLWSFASMRWSAAPQIALGASLLLGIEFLWAFALSLTLTVRAAHLASRIVLAVLGVTAGVAIWYHYGRNPTLRADFPVGNPVFLATCLIPGITLALSLLFEGLTAYRASRSGKHLAVVIVALLLEKPWPWPSC

Foldseek 3Di:
DVVVVVVVVVVPVPDDDPLLVVLLVLLLCLLLCLLFQQFAADPPDPDVQWDDADVPPVLVVSQCVSCVVNPPHDPPSVVVSLVSLLVSLVVLLVSLVVVCVVVVVPPPDPPPDPDDPDPDDPDPCDDPPVPPPCPVVVVVVVLVVLVVVLVVLLVVLVVDPCSPVSVVVSVSSVSNVSSVVSCVNRDDPVSVVVSLVSLLVSLVVSLVSLVCCCVSTDVVDDSCPRNHHVVVNVVSVVSSVVSVVVVVVVLVVVVVVVDPDDCPVVSVCCVVPVPPDDDPDD